Protein AF-A0A382X5Q9-F1 (afdb_monomer)

Sequence (272 aa):
NITLSFTSSESIQTPVITLADDDSLSVIDNSSNQDGTSWEVVYPVMVGETERDTTFSIDFKDIAGNEGVSKNQTAVTNTLKIDTSSPTLSQVGLISSNSDTTLAKADDTLTLTFTSSESLSNPVVNIAGETQTLYGEGTSWTATYTVQTGDDAGISPEGMEGLVFWLDASNVDGQNNTTLSNGASVSEWKDLSGNGNDASPKGSNSPTWSGNKIELDGTNYFYVENADELALGNTNSKKYHFFIVYKSTGQIDPSYGSTMLFGNYETNYTTG

Solvent-accessible surface area (backbone atoms only — not comparable to full-atom values): 16915 Å² total; per-residue (Å²): 102,49,76,52,71,54,74,52,99,52,49,33,44,90,56,52,50,32,48,66,89,37,67,83,60,71,74,41,63,73,29,82,89,60,56,37,32,22,40,38,37,66,45,81,65,57,90,71,47,80,67,42,78,42,52,43,39,40,41,42,26,38,80,88,64,54,76,53,84,69,46,61,66,80,54,89,87,68,68,44,69,51,80,51,81,76,82,45,77,80,43,78,48,75,38,29,67,38,98,54,40,90,46,75,52,63,77,25,39,38,40,37,38,38,31,39,78,47,69,61,80,84,81,85,49,70,57,97,88,40,80,44,68,76,46,73,58,55,35,42,42,36,35,63,48,67,39,51,78,36,77,57,56,86,86,43,67,62,70,40,88,87,59,70,73,38,80,46,79,74,29,29,70,72,56,63,41,73,84,66,49,73,70,36,68,44,74,51,37,35,32,67,49,72,72,71,59,42,26,28,46,54,79,92,47,56,31,27,30,58,84,82,42,77,48,68,82,84,81,31,42,67,45,59,95,44,81,83,88,70,36,74,91,55,101,80,40,75,88,82,87,86,85,87,88,84,86,78,95,63,88,79,54,72,92,52,59,40,61,75,78,47,76,86,59,91,80,84,84,80,91,128

Mean predicted aligned error: 13.01 Å

pLDDT: mean 84.38, std 16.85, range [24.94, 98.31]

Foldseek 3Di:
DDKDKDFDPAAWDQKQKDWQNDRPWDKDQPDDVSRRGMIMTDDDQDQPPDKDKIKMKIWIAHPVRHTDDIDIPPDPVPIDIDDRDDKDWPDWDKFWPDPHRVDDDAQIKIKIKIFIPWWDDDDWDDDLNHTFDWDDTIGIIMTMDGDHQCSCPPVDCARPVPDLFDFDLCQQPVPSCPVADAFDFRQWGDTPNPNRQIWGKDDDDGWHDHPRGTDDPVVIATDGPDCQRCNPDDPNDDDDDDDDDDDDPDDQPVVCNCVRHHPDDDDDDDDD

Structure (mmCIF, N/CA/C/O backbone):
data_AF-A0A382X5Q9-F1
#
_entry.id   AF-A0A382X5Q9-F1
#
loop_
_atom_site.group_PDB
_atom_site.id
_atom_site.type_symbol
_atom_site.label_atom_id
_atom_site.label_alt_id
_atom_site.label_comp_id
_atom_site.label_asym_id
_atom_site.label_entity_id
_atom_site.label_seq_id
_atom_site.pdbx_PDB_ins_code
_atom_site.Cartn_x
_atom_site.Cartn_y
_atom_site.Cartn_z
_atom_site.occupancy
_atom_site.B_iso_or_equiv
_atom_site.auth_seq_id
_atom_site.auth_comp_id
_atom_site.auth_asym_id
_atom_site.auth_atom_id
_atom_site.pdbx_PDB_model_num
ATOM 1 N N . ASN A 1 1 ? -20.696 1.239 16.887 1.00 90.25 1 ASN A N 1
ATOM 2 C CA . ASN A 1 1 ? -21.661 1.025 17.990 1.00 90.25 1 ASN A CA 1
ATOM 3 C C . ASN A 1 1 ? -20.948 0.385 19.158 1.00 90.25 1 ASN A C 1
ATOM 5 O O . ASN A 1 1 ? -20.152 -0.518 18.930 1.00 90.25 1 ASN A O 1
ATOM 9 N N . ILE A 1 2 ? -21.245 0.834 20.373 1.00 93.00 2 ILE A N 1
ATOM 10 C CA . ILE A 1 2 ? -20.801 0.210 21.623 1.00 93.00 2 ILE A CA 1
ATOM 11 C C . ILE A 1 2 ? -22.025 -0.470 22.234 1.00 93.00 2 ILE A C 1
ATOM 13 O O . ILE A 1 2 ? -23.086 0.142 22.304 1.00 93.00 2 ILE A O 1
ATOM 17 N N . THR A 1 3 ? -21.894 -1.732 22.634 1.00 93.38 3 THR A N 1
ATOM 18 C CA . THR A 1 3 ? -22.989 -2.504 23.242 1.00 93.38 3 THR A CA 1
ATOM 19 C C . THR A 1 3 ? -22.590 -2.908 24.650 1.00 93.38 3 THR A C 1
ATOM 21 O O . THR A 1 3 ? -21.496 -3.437 24.847 1.00 93.38 3 THR A O 1
ATOM 24 N N . LEU A 1 4 ? -23.475 -2.667 25.614 1.00 93.31 4 LEU A N 1
ATOM 25 C CA . LEU A 1 4 ? -23.355 -3.167 26.977 1.00 93.31 4 LEU A CA 1
ATOM 26 C C . LEU A 1 4 ? -24.510 -4.129 27.233 1.00 93.31 4 LEU A C 1
ATOM 28 O O . LEU A 1 4 ? -25.670 -3.765 27.061 1.00 93.31 4 LEU A O 1
ATOM 32 N N . SER A 1 5 ? -24.183 -5.342 27.673 1.00 94.19 5 SER A N 1
ATOM 33 C CA . SER A 1 5 ? -25.157 -6.375 28.025 1.00 94.19 5 SER A CA 1
ATOM 34 C C . SER A 1 5 ? -24.802 -7.023 29.357 1.00 94.19 5 SER A C 1
ATOM 36 O O . SER A 1 5 ? -23.623 -7.283 29.615 1.00 94.19 5 SER A O 1
ATOM 38 N N . PHE A 1 6 ? -25.799 -7.340 30.179 1.00 94.31 6 PHE A N 1
ATOM 39 C CA . PHE A 1 6 ? -25.587 -8.076 31.424 1.00 94.31 6 PHE A CA 1
ATOM 40 C C . PHE A 1 6 ? -26.799 -8.925 31.814 1.00 94.31 6 PHE A C 1
ATOM 42 O O . PHE A 1 6 ? -27.913 -8.706 31.345 1.00 94.31 6 PHE A O 1
ATOM 49 N N . THR A 1 7 ? -26.565 -9.886 32.706 1.00 96.06 7 THR A N 1
ATOM 50 C CA . THR A 1 7 ? -27.601 -10.735 33.307 1.00 96.06 7 THR A CA 1
ATOM 51 C C . THR A 1 7 ? -27.645 -10.536 34.817 1.00 96.06 7 THR A C 1
ATOM 53 O O . THR A 1 7 ? -26.602 -10.326 35.443 1.00 96.06 7 THR A O 1
ATOM 56 N N . SER A 1 8 ? -28.820 -10.676 35.416 1.00 95.12 8 SER A N 1
ATOM 57 C CA . SER A 1 8 ? -29.021 -10.687 36.866 1.00 95.12 8 SER A CA 1
ATOM 58 C C . SER A 1 8 ? -29.407 -12.082 37.363 1.00 95.12 8 SER A C 1
ATOM 60 O O . SER A 1 8 ? -29.909 -12.921 36.620 1.00 95.12 8 SER A O 1
ATOM 62 N N . SER A 1 9 ? -29.147 -12.357 38.643 1.00 94.62 9 SER A N 1
ATOM 63 C CA . SER A 1 9 ? -29.510 -13.631 39.288 1.00 94.62 9 SER A CA 1
ATOM 64 C C . SER A 1 9 ? -31.010 -13.776 39.566 1.00 94.62 9 SER A C 1
ATOM 66 O O . SER A 1 9 ? -31.467 -14.859 39.917 1.00 94.62 9 SER A O 1
ATOM 68 N N . GLU A 1 10 ? -31.753 -12.681 39.449 1.00 94.88 10 GLU A N 1
ATOM 69 C CA . GLU A 1 10 ? -33.194 -12.577 39.652 1.00 94.88 10 GLU A CA 1
ATOM 70 C C . GLU A 1 10 ? -33.759 -11.455 38.772 1.00 94.88 10 GLU A C 1
ATOM 72 O O . GLU A 1 10 ? -32.996 -10.653 38.226 1.00 94.88 10 GLU A O 1
ATOM 77 N N . SER A 1 11 ? -35.083 -11.384 38.640 1.00 96.88 11 SER A N 1
ATOM 78 C CA . SER A 1 11 ? -35.753 -10.284 37.945 1.00 96.88 11 SER A CA 1
ATOM 79 C C . SER A 1 11 ? -35.475 -8.951 38.641 1.00 96.88 11 SER A C 1
ATOM 81 O O . SER A 1 11 ? -35.648 -8.823 39.855 1.00 96.88 11 SER A O 1
ATOM 83 N N . ILE A 1 12 ? -35.094 -7.943 37.863 1.00 97.81 12 ILE A N 1
ATOM 84 C CA . ILE A 1 12 ? -34.869 -6.577 38.345 1.00 97.81 12 ILE A CA 1
ATOM 85 C C . ILE A 1 12 ? -35.811 -5.593 37.646 1.00 97.81 12 ILE A C 1
ATOM 87 O O . ILE A 1 12 ? -36.392 -5.891 36.603 1.00 97.81 12 ILE A O 1
ATOM 91 N N . GLN A 1 13 ? -35.986 -4.411 38.233 1.00 97.38 13 GLN A N 1
ATOM 92 C CA . GLN A 1 13 ? -36.596 -3.279 37.533 1.00 97.38 13 GLN A CA 1
ATOM 93 C C . GLN A 1 13 ? -35.695 -2.844 36.370 1.00 97.38 13 GLN A C 1
ATOM 95 O O . GLN A 1 13 ? -34.505 -3.165 36.365 1.00 97.38 13 GLN A O 1
ATOM 100 N N . THR A 1 14 ? -36.237 -2.074 35.419 1.00 96.94 14 THR A N 1
ATOM 101 C CA . THR A 1 14 ? -35.426 -1.479 34.348 1.00 96.94 14 THR A CA 1
ATOM 102 C C . THR A 1 14 ? -34.238 -0.729 34.962 1.00 96.94 14 THR A C 1
ATOM 104 O O . THR A 1 14 ? -34.456 0.212 35.732 1.00 96.94 14 THR A O 1
ATOM 107 N N . PRO A 1 15 ? -32.996 -1.150 34.676 1.00 97.31 15 PRO A N 1
ATOM 108 C CA . PRO A 1 15 ? -31.812 -0.540 35.257 1.00 97.31 15 PRO A CA 1
ATOM 109 C C . PRO A 1 15 ? -31.594 0.860 34.679 1.00 97.31 15 PRO A C 1
ATOM 111 O O . PRO A 1 15 ? -31.975 1.152 33.544 1.00 97.31 15 PRO A O 1
ATOM 114 N N . VAL A 1 16 ? -30.935 1.717 35.454 1.00 96.50 16 VAL A N 1
ATOM 115 C CA . VAL A 1 16 ? -30.432 3.009 34.982 1.00 96.50 16 VAL A CA 1
ATOM 116 C C . VAL A 1 16 ? -29.010 2.785 34.492 1.00 96.50 16 VAL A C 1
ATOM 118 O O . VAL A 1 16 ? -28.149 2.340 35.255 1.00 96.50 16 VAL A O 1
ATOM 121 N N . ILE A 1 17 ? -28.775 3.047 33.208 1.00 95.81 17 ILE A N 1
ATOM 122 C CA . ILE A 1 17 ? -27.484 2.808 32.568 1.00 95.81 17 ILE A CA 1
ATOM 123 C C . ILE A 1 17 ? -27.001 4.097 31.920 1.00 95.81 17 ILE A C 1
ATOM 125 O O . ILE A 1 17 ? -27.719 4.700 31.129 1.00 95.81 17 ILE A O 1
ATOM 129 N N . THR A 1 18 ? -25.759 4.467 32.213 1.00 93.75 18 THR A N 1
ATOM 130 C CA . THR A 1 18 ? -25.010 5.448 31.425 1.00 93.75 18 THR A CA 1
ATOM 131 C C . THR A 1 18 ? -23.975 4.683 30.618 1.00 93.75 18 THR A C 1
ATOM 133 O O . THR A 1 18 ? -23.190 3.918 31.185 1.00 93.75 18 THR A O 1
ATOM 136 N N . LEU A 1 19 ? -23.966 4.866 29.300 1.00 93.38 19 LEU A N 1
ATOM 137 C CA . LEU A 1 19 ? -22.966 4.287 28.408 1.00 93.38 19 LEU A CA 1
ATOM 138 C C . LEU A 1 19 ? -22.429 5.386 27.504 1.00 93.38 19 LEU A C 1
ATOM 140 O O . LEU A 1 19 ? -23.187 6.090 26.850 1.00 93.38 19 LEU A O 1
ATOM 144 N N . ALA A 1 20 ? -21.111 5.518 27.466 1.00 91.88 20 ALA A N 1
ATOM 145 C CA . ALA A 1 20 ? -20.445 6.565 26.711 1.00 91.88 20 ALA A CA 1
ATOM 146 C C . ALA A 1 20 ? -20.882 7.992 27.035 1.00 91.88 20 ALA A C 1
ATOM 148 O O . ALA A 1 20 ? -20.978 8.845 26.152 1.00 91.88 20 ALA A O 1
ATOM 149 N N . ASP A 1 21 ? -21.050 8.252 28.332 1.00 89.94 21 ASP A N 1
ATOM 150 C CA . ASP A 1 21 ? -21.530 9.515 28.898 1.00 89.94 21 ASP A CA 1
ATOM 151 C C . ASP A 1 21 ? -22.960 9.888 28.448 1.00 89.94 21 ASP A C 1
ATOM 153 O O . ASP A 1 21 ? -23.377 11.032 28.607 1.00 89.94 21 ASP A O 1
ATOM 157 N N . ASP A 1 22 ? -23.719 8.920 27.915 1.00 93.12 22 ASP A N 1
ATOM 158 C CA . ASP A 1 22 ? -25.129 9.055 27.540 1.00 93.12 22 ASP A CA 1
ATOM 159 C C . ASP A 1 22 ? -26.010 8.204 28.470 1.00 93.12 22 ASP A C 1
ATOM 161 O O . ASP A 1 22 ? -25.884 6.977 28.531 1.00 93.12 22 ASP A O 1
ATOM 165 N N . ASP A 1 23 ? -26.881 8.869 29.230 1.00 94.19 23 ASP A N 1
ATOM 166 C CA . ASP A 1 23 ? -27.869 8.280 30.142 1.00 94.19 23 ASP A CA 1
ATOM 167 C C . ASP A 1 23 ? -29.296 8.266 29.558 1.00 94.19 23 ASP A C 1
ATOM 169 O O . ASP A 1 23 ? -30.245 7.850 30.225 1.00 94.19 23 ASP A O 1
ATOM 173 N N . SER A 1 24 ? -29.457 8.694 28.301 1.00 95.50 24 SER A N 1
ATOM 174 C CA . SER A 1 24 ? -30.740 8.793 27.596 1.00 95.50 24 SER A CA 1
ATOM 175 C C . SER A 1 24 ? -31.037 7.596 26.684 1.00 95.50 24 SER A C 1
ATOM 177 O O . SER A 1 24 ? -32.062 7.559 25.995 1.00 95.50 24 SER A O 1
ATOM 179 N N . LEU A 1 25 ? -30.144 6.605 26.674 1.00 96.06 25 LEU A N 1
ATOM 180 C CA . LEU A 1 25 ? -30.227 5.437 25.808 1.00 96.06 25 LEU A CA 1
ATOM 181 C C . LEU A 1 25 ? -31.396 4.514 26.182 1.00 96.06 25 LEU A C 1
ATOM 183 O O . LEU A 1 25 ? -31.750 4.333 27.346 1.00 96.06 25 LEU A O 1
ATOM 187 N N . SER A 1 26 ? -31.970 3.862 25.168 1.00 96.06 26 SER A N 1
ATOM 188 C CA . SER A 1 26 ? -33.023 2.866 25.370 1.00 96.06 26 SER A CA 1
ATOM 189 C C . SER A 1 26 ? -32.448 1.589 25.979 1.00 96.06 26 SER A C 1
ATOM 191 O O . SER A 1 26 ? -31.676 0.883 25.332 1.00 96.06 26 SER A O 1
ATOM 193 N N . VAL A 1 27 ? -32.888 1.263 27.192 1.00 97.19 27 VAL A N 1
ATOM 194 C CA . VAL A 1 27 ? -32.556 0.016 27.886 1.00 97.19 27 VAL A CA 1
ATOM 195 C C . VAL A 1 27 ? -33.568 -1.064 27.502 1.00 97.19 27 VAL A C 1
ATOM 197 O O . VAL A 1 27 ? -34.774 -0.881 27.670 1.00 97.19 27 VAL A O 1
ATOM 200 N N . ILE A 1 28 ? -33.084 -2.182 26.968 1.00 96.81 28 ILE A N 1
ATOM 201 C CA . ILE A 1 28 ? -33.905 -3.262 26.412 1.00 96.81 28 ILE A CA 1
ATOM 202 C C . ILE A 1 28 ? -33.781 -4.500 27.300 1.00 96.81 28 ILE A C 1
ATOM 204 O O . ILE A 1 28 ? -32.670 -4.928 27.602 1.00 96.81 28 ILE A O 1
ATOM 208 N N . ASP A 1 29 ? -34.911 -5.096 27.682 1.00 97.12 29 ASP A N 1
ATOM 209 C CA . ASP A 1 29 ? -34.952 -6.438 28.274 1.00 97.12 29 ASP A CA 1
ATOM 210 C C . ASP A 1 29 ? -34.891 -7.485 27.151 1.00 97.12 29 ASP A C 1
ATOM 212 O O . ASP A 1 29 ? -35.820 -7.598 26.344 1.00 97.12 29 ASP A O 1
ATOM 216 N N . ASN A 1 30 ? -33.787 -8.228 27.075 1.00 94.88 30 ASN A N 1
ATOM 217 C CA . ASN A 1 30 ? -33.562 -9.269 26.067 1.00 94.88 30 ASN A CA 1
ATOM 218 C C . ASN A 1 30 ? -33.661 -10.694 26.643 1.00 94.88 30 ASN A C 1
ATOM 220 O O . ASN A 1 30 ? -33.258 -11.662 25.992 1.00 94.88 30 ASN A O 1
ATOM 224 N N . SER A 1 31 ? -34.206 -10.836 27.852 1.00 94.75 31 SER A N 1
ATOM 225 C CA . SER A 1 31 ? -34.445 -12.130 28.487 1.00 94.75 31 SER A CA 1
ATOM 226 C C . SER A 1 31 ? -35.589 -12.915 27.834 1.00 94.75 31 SER A C 1
ATOM 228 O O . SER A 1 31 ? -36.406 -12.408 27.057 1.00 94.75 31 SER A O 1
ATOM 230 N N . SER A 1 32 ? -35.678 -14.202 28.177 1.00 90.38 32 SER A N 1
ATOM 231 C CA . SER A 1 32 ? -36.773 -15.054 27.714 1.00 90.38 32 SER A CA 1
ATOM 232 C C . SER A 1 32 ? -38.098 -14.586 28.318 1.00 90.38 32 SER A C 1
ATOM 234 O O . SER A 1 32 ? -38.278 -14.619 29.527 1.00 90.38 32 SER A O 1
ATOM 236 N N . ASN A 1 33 ? -39.052 -14.208 27.465 1.00 91.38 33 ASN A N 1
ATOM 237 C CA . ASN A 1 33 ? -40.348 -13.636 27.858 1.00 91.38 33 ASN A CA 1
ATOM 238 C C . ASN A 1 33 ? -40.283 -12.262 28.553 1.00 91.38 33 ASN A C 1
ATOM 240 O O . ASN A 1 33 ? -41.292 -11.880 29.142 1.00 91.38 33 ASN A O 1
ATOM 244 N N . GLN A 1 34 ? -39.172 -11.517 28.447 1.00 91.69 34 GLN A N 1
ATOM 245 C CA . GLN A 1 34 ? -39.000 -10.219 29.128 1.00 91.69 34 GLN A CA 1
ATOM 246 C C . GLN A 1 34 ? -39.242 -10.348 30.644 1.00 91.69 34 GLN A C 1
ATOM 248 O O . GLN A 1 34 ? -40.096 -9.680 31.230 1.00 91.69 34 GLN A O 1
ATOM 253 N N . ASP A 1 35 ? -38.549 -11.307 31.262 1.00 94.75 35 ASP A N 1
ATOM 254 C CA . ASP A 1 35 ? -38.646 -11.613 32.687 1.00 94.75 35 ASP A CA 1
ATOM 255 C C . ASP A 1 35 ? -37.733 -10.737 33.568 1.00 94.75 35 ASP A C 1
ATOM 257 O O . ASP A 1 35 ? -37.667 -10.942 34.782 1.00 94.75 35 ASP A O 1
ATOM 261 N N . GLY A 1 36 ? -37.047 -9.745 32.993 1.00 96.19 36 GLY A N 1
ATOM 262 C CA . GLY A 1 36 ? -36.193 -8.799 33.704 1.00 96.19 36 GLY A CA 1
ATOM 263 C C . GLY A 1 36 ? -34.847 -9.362 34.154 1.00 96.19 36 GLY A C 1
ATOM 264 O O . GLY A 1 36 ? -34.223 -8.768 35.036 1.00 96.19 36 GLY A O 1
ATOM 265 N N . THR A 1 37 ? -34.393 -10.495 33.604 1.00 97.00 37 THR A N 1
ATOM 266 C CA . THR A 1 37 ? -33.117 -11.131 33.994 1.00 97.00 37 THR A CA 1
ATOM 267 C C . THR A 1 37 ? -31.940 -10.834 33.064 1.00 97.00 37 THR A C 1
ATOM 269 O O . THR A 1 37 ? -30.805 -11.186 33.385 1.00 97.00 37 THR A O 1
ATOM 272 N N . SER A 1 38 ? -32.172 -10.216 31.902 1.00 97.25 38 SER A N 1
ATOM 273 C CA . SER A 1 38 ? -31.136 -9.913 30.904 1.00 97.25 38 SER A CA 1
ATOM 274 C C . SER A 1 38 ? -31.418 -8.572 30.235 1.00 97.25 38 SER A C 1
ATOM 276 O O . SER A 1 38 ? -32.544 -8.310 29.821 1.00 97.25 38 SER A O 1
ATOM 278 N N . TRP A 1 39 ? -30.399 -7.719 30.148 1.00 97.81 39 TRP A N 1
ATOM 279 C CA . TRP A 1 39 ? -30.543 -6.336 29.703 1.00 97.81 39 TRP A CA 1
ATOM 280 C C . TRP A 1 39 ? -29.453 -5.951 28.714 1.00 97.81 39 TRP A C 1
ATOM 282 O O . TRP A 1 39 ? -28.305 -6.384 28.839 1.00 97.81 39 TRP A O 1
ATOM 292 N N . GLU A 1 40 ? -29.809 -5.095 27.763 1.00 97.00 40 GLU A N 1
ATOM 293 C CA . GLU A 1 40 ? -28.916 -4.567 26.738 1.00 97.00 40 GLU A CA 1
ATOM 294 C C . GLU A 1 40 ? -29.156 -3.070 26.512 1.00 97.00 40 GLU A C 1
ATOM 296 O O . GLU A 1 40 ? -30.291 -2.591 26.532 1.00 97.00 40 GLU A O 1
ATOM 301 N N . VAL A 1 41 ? -28.075 -2.331 26.269 1.00 96.62 41 VAL A N 1
ATOM 302 C CA . VAL A 1 41 ? -28.111 -0.950 25.785 1.00 96.62 41 VAL A CA 1
ATOM 303 C C . VAL A 1 41 ? -27.056 -0.757 24.698 1.00 96.62 41 VAL A C 1
ATOM 305 O O . VAL A 1 41 ? -25.959 -1.324 24.761 1.00 96.62 41 VAL A O 1
ATOM 308 N N . VAL A 1 42 ? -27.384 0.049 23.688 1.00 95.94 42 VAL A N 1
ATOM 309 C CA . VAL A 1 42 ? -26.512 0.306 22.537 1.00 95.94 42 VAL A CA 1
ATOM 310 C C . VAL A 1 42 ? -26.288 1.803 22.379 1.00 95.94 42 VAL A C 1
ATOM 312 O O . VAL A 1 42 ? -27.238 2.560 22.198 1.00 95.94 42 VAL A O 1
ATOM 315 N N . TYR A 1 43 ? -25.020 2.209 22.373 1.00 95.56 43 TYR A N 1
ATOM 316 C CA . TYR A 1 43 ? -24.591 3.546 21.982 1.00 95.56 43 TYR A CA 1
ATOM 317 C C . TYR A 1 43 ? -24.194 3.558 20.491 1.00 95.56 43 TYR A C 1
ATOM 319 O O . TYR A 1 43 ? -23.252 2.847 20.097 1.00 95.56 43 TYR A O 1
ATOM 327 N N . PRO A 1 44 ? -24.893 4.316 19.627 1.00 94.75 44 PRO A N 1
ATOM 328 C CA . PRO A 1 44 ? -24.524 4.448 18.223 1.00 94.75 44 PRO A CA 1
ATOM 329 C C . PRO A 1 44 ? -23.317 5.383 18.077 1.00 94.75 44 PRO A C 1
ATOM 331 O O . PRO A 1 44 ? -23.402 6.562 18.398 1.00 94.75 44 PRO A O 1
ATOM 334 N N . VAL A 1 45 ? -22.208 4.862 17.546 1.00 94.44 45 VAL A N 1
ATOM 335 C CA . VAL A 1 45 ? -21.017 5.684 17.261 1.00 94.44 45 VAL A CA 1
ATOM 336 C C . VAL A 1 45 ? -21.207 6.333 15.899 1.00 94.44 45 VAL A C 1
ATOM 338 O O . VAL A 1 45 ? -21.454 5.624 14.918 1.00 94.44 45 VAL A O 1
ATOM 341 N N . MET A 1 46 ? -21.101 7.657 15.839 1.00 92.19 46 MET A N 1
ATOM 342 C CA . MET A 1 46 ? -21.310 8.415 14.604 1.00 92.19 46 MET A CA 1
ATOM 343 C C . MET A 1 46 ? -19.990 8.658 13.870 1.00 92.19 46 MET A C 1
ATOM 345 O O . MET A 1 46 ? -18.935 8.816 14.479 1.00 92.19 46 MET A O 1
ATOM 349 N N . VAL A 1 47 ? -20.038 8.720 12.537 1.00 89.75 47 VAL A N 1
ATOM 350 C CA . VAL A 1 47 ? -18.865 9.104 11.736 1.00 89.75 47 VAL A CA 1
ATOM 351 C C . VAL A 1 47 ? -18.439 10.524 12.117 1.00 89.75 47 VAL A C 1
ATOM 353 O O . VAL A 1 47 ? -19.261 11.440 12.086 1.00 89.75 47 VAL A O 1
ATOM 356 N N . GLY A 1 48 ? -17.160 10.703 12.454 1.00 89.81 48 GLY A N 1
ATOM 357 C CA . GLY A 1 48 ? -16.609 11.989 12.885 1.00 89.81 48 GLY A CA 1
ATOM 358 C C . GLY A 1 48 ? -16.951 12.370 14.327 1.00 89.81 48 GLY A C 1
ATOM 359 O O . GLY A 1 48 ? -16.723 13.515 14.719 1.00 89.81 48 GLY A O 1
ATOM 360 N N . GLU A 1 49 ? -17.506 11.446 15.118 1.00 93.25 49 GLU A N 1
ATOM 361 C CA . GLU A 1 49 ? -17.613 11.633 16.562 1.00 93.25 49 GLU A CA 1
ATOM 362 C C . GLU A 1 49 ? -16.225 11.901 17.159 1.00 93.25 49 GLU A C 1
ATOM 364 O O . GLU A 1 49 ? -15.228 11.288 16.772 1.00 93.25 49 GLU A O 1
ATOM 369 N N . THR A 1 50 ? -16.165 12.850 18.094 1.00 91.38 50 THR A N 1
ATOM 370 C CA . THR A 1 50 ? -14.915 13.229 18.754 1.00 91.38 50 THR A CA 1
ATOM 371 C C . THR A 1 50 ? -14.316 12.040 19.493 1.00 91.38 50 THR A C 1
ATOM 373 O O . THR A 1 50 ? -14.982 11.407 20.312 1.00 91.38 50 THR A O 1
ATOM 376 N N . GLU A 1 51 ? -13.038 11.778 19.232 1.00 91.81 51 GLU A N 1
ATOM 377 C CA . GLU A 1 51 ? -12.309 10.712 19.906 1.00 91.81 51 GLU A CA 1
ATOM 378 C C . GLU A 1 51 ? -12.172 10.980 21.401 1.00 91.81 51 GLU A C 1
ATOM 380 O O . GLU A 1 51 ? -11.810 12.081 21.829 1.00 91.81 51 GLU A O 1
ATOM 385 N N . ARG A 1 52 ? -12.438 9.948 22.197 1.00 90.38 52 ARG A N 1
ATOM 386 C CA . ARG A 1 52 ? -12.324 9.984 23.655 1.00 90.38 52 ARG A CA 1
ATOM 387 C C . ARG A 1 52 ? -12.318 8.578 24.230 1.00 90.38 52 ARG A C 1
ATOM 389 O O . ARG A 1 52 ? -12.866 7.646 23.634 1.00 90.38 52 ARG A O 1
ATOM 396 N N . ASP A 1 53 ? -11.752 8.462 25.421 1.00 88.56 53 ASP A N 1
ATOM 397 C CA . ASP A 1 53 ? -12.015 7.320 26.284 1.00 88.56 53 ASP A CA 1
ATOM 398 C C . ASP A 1 53 ? -13.452 7.392 26.798 1.00 88.56 53 ASP A C 1
ATOM 400 O O . ASP A 1 53 ? -14.010 8.473 26.998 1.00 88.56 53 ASP A O 1
ATOM 404 N N . THR A 1 54 ? -14.054 6.228 26.994 1.00 88.44 54 THR A N 1
ATOM 405 C CA . THR A 1 54 ? -15.472 6.115 27.302 1.00 88.44 54 THR A CA 1
ATOM 406 C C . THR A 1 54 ? -15.738 5.118 28.424 1.00 88.44 54 THR A C 1
ATOM 408 O O . THR A 1 54 ? -15.034 4.109 28.561 1.00 88.44 54 THR A O 1
ATOM 411 N N . THR A 1 55 ? -16.762 5.410 29.231 1.00 88.88 55 THR A N 1
ATOM 412 C CA . THR A 1 55 ? -17.085 4.677 30.462 1.00 88.88 55 THR A CA 1
ATOM 413 C C . THR A 1 55 ? -18.519 4.149 30.488 1.00 88.88 55 THR A C 1
ATOM 415 O O . THR A 1 55 ? -19.325 4.430 29.594 1.00 88.88 55 THR A O 1
ATOM 418 N N . PHE A 1 56 ? -18.831 3.342 31.507 1.00 91.56 56 PHE A N 1
ATOM 419 C CA . PHE A 1 56 ? -20.193 2.899 31.788 1.00 91.56 56 PHE A CA 1
ATOM 420 C C . PHE A 1 56 ? -20.497 2.877 33.291 1.00 91.56 56 PHE A C 1
ATOM 422 O O . PHE A 1 56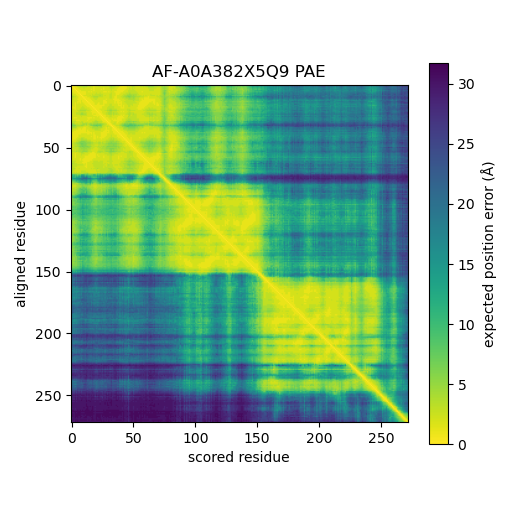 ? -19.599 2.654 34.117 1.00 91.56 56 PHE A O 1
ATOM 429 N N . SER A 1 57 ? -21.780 3.014 33.628 1.00 92.56 57 SER A N 1
ATOM 430 C CA . SER A 1 57 ? -22.337 2.748 34.958 1.00 92.56 57 SER A CA 1
ATOM 431 C C . SER A 1 57 ? -23.708 2.083 34.873 1.00 92.56 57 SER A C 1
ATOM 433 O O . SER A 1 57 ? -24.479 2.360 33.960 1.00 92.56 57 SER A O 1
ATOM 435 N N . ILE A 1 58 ? -24.002 1.206 35.833 1.00 95.12 58 ILE A N 1
ATOM 436 C CA . ILE A 1 58 ? -25.248 0.448 35.956 1.00 95.12 58 ILE A CA 1
ATOM 437 C C . ILE A 1 58 ? -25.723 0.546 37.405 1.00 95.12 58 ILE A C 1
ATOM 439 O O . ILE A 1 58 ? -25.047 0.045 38.311 1.00 95.12 58 ILE A O 1
ATOM 443 N N . ASP A 1 59 ? -26.907 1.115 37.591 1.00 96.06 59 ASP A N 1
ATOM 444 C CA . ASP A 1 59 ? -27.662 1.108 38.840 1.00 96.06 59 ASP A CA 1
ATOM 445 C C . ASP A 1 59 ? -28.950 0.306 38.643 1.00 96.06 59 ASP A C 1
ATOM 447 O O . ASP A 1 59 ? -29.630 0.425 37.623 1.00 96.06 59 ASP A O 1
ATOM 451 N N . PHE A 1 60 ? -29.289 -0.553 39.600 1.00 97.12 60 PHE A N 1
ATOM 452 C CA . PHE A 1 60 ? -30.402 -1.489 39.456 1.00 97.12 60 PHE A CA 1
ATOM 453 C C . PHE A 1 60 ? -31.043 -1.803 40.801 1.00 97.12 60 PHE A C 1
ATOM 455 O O . PHE A 1 60 ? -30.403 -1.687 41.844 1.00 97.12 60 PHE A O 1
ATOM 462 N N . LYS A 1 61 ? -32.305 -2.234 40.766 1.00 98.06 61 LYS A N 1
ATOM 463 C CA . LYS A 1 61 ? -33.071 -2.655 41.943 1.00 98.06 61 LYS A CA 1
ATOM 464 C C . LYS A 1 61 ? -33.824 -3.930 41.636 1.00 98.06 61 LYS A C 1
ATOM 466 O O . LYS A 1 61 ? -34.285 -4.101 40.509 1.00 98.06 61 LYS A O 1
ATOM 471 N N . ASP A 1 62 ? -34.013 -4.782 42.632 1.00 97.44 62 ASP A N 1
ATOM 472 C CA . ASP A 1 62 ? -34.956 -5.891 42.492 1.00 97.44 62 ASP A CA 1
ATOM 473 C C . ASP A 1 62 ? -36.409 -5.384 42.335 1.00 97.44 62 ASP A C 1
ATOM 475 O O . ASP A 1 62 ? -36.713 -4.191 42.474 1.00 97.44 62 ASP A O 1
ATOM 479 N N . ILE A 1 63 ? -37.344 -6.294 42.051 1.00 97.06 63 ILE A N 1
ATOM 480 C CA . ILE A 1 63 ? -38.771 -5.953 41.894 1.00 97.06 63 ILE A CA 1
ATOM 481 C C . ILE A 1 63 ? -39.390 -5.387 43.189 1.00 97.06 63 ILE A C 1
ATOM 483 O O . ILE A 1 63 ? -40.378 -4.656 43.128 1.00 97.06 63 ILE A O 1
ATOM 487 N N . ALA A 1 64 ? -38.808 -5.672 44.359 1.00 97.31 64 ALA A N 1
ATOM 488 C CA . ALA A 1 64 ? -39.253 -5.132 45.644 1.00 97.31 64 ALA A CA 1
ATOM 489 C C . ALA A 1 64 ? -38.686 -3.727 45.943 1.00 97.31 64 ALA A C 1
ATOM 491 O O . ALA A 1 64 ? -39.149 -3.070 46.877 1.00 97.31 64 ALA A O 1
ATOM 492 N N . GLY A 1 65 ? -37.728 -3.246 45.143 1.00 96.88 65 GLY A N 1
ATOM 493 C CA . GLY A 1 65 ? -37.088 -1.941 45.289 1.00 96.88 65 GLY A CA 1
ATOM 494 C C . GLY A 1 65 ? -35.827 -1.940 46.152 1.00 96.88 65 GLY A C 1
ATOM 495 O O . GLY A 1 65 ? -35.373 -0.858 46.524 1.00 96.88 65 GLY A O 1
ATOM 496 N N . ASN A 1 66 ? -35.251 -3.102 46.469 1.00 96.75 66 ASN A N 1
ATOM 497 C CA . ASN A 1 66 ? -33.955 -3.164 47.137 1.00 96.75 66 ASN A CA 1
ATOM 498 C C . ASN A 1 66 ? -32.849 -2.760 46.152 1.00 96.75 66 ASN A C 1
ATOM 500 O O . ASN A 1 66 ? -32.737 -3.337 45.070 1.00 96.75 66 ASN A O 1
ATOM 504 N N . GLU A 1 67 ? -32.036 -1.773 46.534 1.00 97.44 67 GLU A N 1
ATOM 505 C CA . GLU A 1 67 ? -30.917 -1.282 45.722 1.00 97.44 67 GLU A CA 1
ATOM 506 C C . GLU A 1 67 ? -29.840 -2.359 45.547 1.00 97.44 67 GLU A C 1
ATOM 508 O O . GLU A 1 67 ? -29.354 -2.951 46.517 1.00 97.44 67 GLU A O 1
ATOM 513 N N . GLY A 1 68 ? -29.432 -2.574 44.300 1.00 94.56 68 GLY A N 1
ATOM 514 C CA . GLY A 1 68 ? -28.251 -3.342 43.950 1.00 94.56 68 GLY A CA 1
ATOM 515 C C . GLY A 1 68 ? -26.961 -2.560 44.202 1.00 94.56 68 GLY A C 1
ATOM 516 O O . GLY A 1 68 ? -26.951 -1.343 44.380 1.00 94.56 68 GLY A O 1
ATOM 517 N N . VAL A 1 69 ? -25.830 -3.266 44.191 1.00 93.62 69 VAL A N 1
ATOM 518 C CA . VAL A 1 69 ? -24.512 -2.616 44.230 1.00 93.62 69 VAL A CA 1
ATOM 519 C C . VAL A 1 69 ? -24.150 -2.149 42.825 1.00 93.62 69 VAL A C 1
ATOM 521 O O . VAL A 1 69 ? -23.909 -2.993 41.954 1.00 93.62 69 VAL A O 1
ATOM 524 N N . SER A 1 70 ? -24.050 -0.831 42.640 1.00 92.50 70 SER A N 1
ATOM 525 C CA . SER A 1 70 ? -23.678 -0.186 41.381 1.00 92.50 70 SER A CA 1
ATOM 526 C C . SER A 1 70 ? -22.454 -0.829 40.736 1.00 92.50 70 SER A C 1
ATOM 528 O O . SER A 1 70 ? -21.459 -1.148 41.401 1.00 92.50 70 SER A O 1
ATOM 530 N N . LYS A 1 71 ? -22.510 -1.004 39.417 1.00 91.00 71 LYS A N 1
ATOM 531 C CA . LYS A 1 71 ? -21.382 -1.483 38.614 1.00 91.00 71 LYS A CA 1
ATOM 532 C C . LYS A 1 71 ? -20.908 -0.363 37.716 1.00 91.00 71 LYS A C 1
ATOM 534 O O . LYS A 1 71 ? -21.711 0.283 37.062 1.00 91.00 71 LYS A O 1
ATOM 539 N N . ASN A 1 72 ? -19.607 -0.132 37.679 1.00 87.69 72 ASN A N 1
ATOM 540 C CA . ASN A 1 72 ? -19.011 0.893 36.839 1.00 87.69 72 ASN A CA 1
ATOM 541 C C . ASN A 1 72 ? -17.650 0.438 36.315 1.00 87.69 72 ASN A C 1
ATOM 543 O O . ASN A 1 72 ? -17.074 -0.555 36.773 1.00 87.69 72 ASN A O 1
ATOM 547 N N . GLN A 1 73 ? -17.134 1.188 35.352 1.00 76.75 73 GLN A N 1
ATOM 548 C CA . GLN A 1 73 ? -15.815 0.980 34.771 1.00 76.75 73 GLN A CA 1
ATOM 549 C C . GLN A 1 73 ? -14.704 1.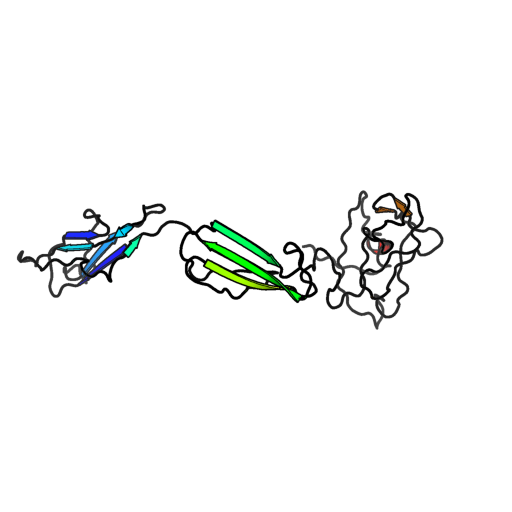510 35.704 1.00 76.75 73 GLN A C 1
ATOM 551 O O . GLN A 1 73 ? -13.978 2.436 35.372 1.00 76.75 73 GLN A O 1
ATOM 556 N N . THR A 1 74 ? -14.570 0.958 36.915 1.00 65.56 74 THR A N 1
ATOM 557 C CA . THR A 1 74 ? -13.496 1.338 37.865 1.00 65.56 74 THR A CA 1
ATOM 558 C C . THR A 1 74 ? -12.194 0.554 37.675 1.00 65.56 74 THR A C 1
ATOM 560 O O . THR A 1 74 ? -11.175 0.895 38.274 1.00 65.56 74 THR A O 1
ATOM 563 N N . ALA A 1 75 ? -12.187 -0.474 36.821 1.00 60.78 75 ALA A N 1
ATOM 564 C CA . ALA A 1 75 ? -10.972 -1.183 36.432 1.00 60.78 75 ALA A CA 1
ATOM 565 C C . ALA A 1 75 ? -10.369 -0.548 35.169 1.00 60.78 75 ALA A C 1
ATOM 567 O O . ALA A 1 75 ? -10.983 -0.578 34.104 1.00 60.78 75 ALA A O 1
ATOM 568 N N . VAL A 1 76 ? -9.138 -0.035 35.281 1.00 58.59 76 VAL A N 1
ATOM 569 C CA . VAL A 1 76 ? -8.369 0.628 34.200 1.00 58.59 76 VAL A CA 1
ATOM 570 C C . VAL A 1 76 ? -8.180 -0.255 32.955 1.00 58.59 76 VAL A C 1
ATOM 572 O O . VAL A 1 76 ? -7.808 0.230 31.897 1.00 58.59 76 VAL A O 1
ATOM 575 N N . THR A 1 77 ? -8.423 -1.561 33.071 1.00 61.62 77 THR A N 1
ATOM 576 C CA . THR A 1 77 ? -8.247 -2.554 32.004 1.00 61.62 77 THR A CA 1
ATOM 577 C C . THR A 1 77 ? -9.454 -2.700 31.077 1.00 61.62 77 THR A C 1
ATOM 579 O O . THR A 1 77 ? -9.366 -3.448 30.112 1.00 61.62 77 THR A O 1
ATOM 582 N N . ASN A 1 78 ? -10.575 -2.031 31.371 1.00 66.25 78 ASN A N 1
ATOM 583 C CA . ASN A 1 78 ? -11.823 -2.147 30.611 1.00 66.25 78 ASN A CA 1
ATOM 584 C C . ASN A 1 78 ? -12.228 -0.828 29.937 1.00 66.25 78 ASN A C 1
ATOM 586 O O . ASN A 1 78 ? -13.420 -0.609 29.734 1.00 66.25 78 ASN A O 1
ATOM 590 N N . THR A 1 79 ? -11.281 0.063 29.636 1.00 71.06 79 THR A N 1
ATOM 591 C CA . THR A 1 79 ? -11.560 1.306 28.906 1.00 71.06 79 THR A CA 1
ATOM 592 C C . THR A 1 79 ? -11.781 1.014 27.423 1.00 71.06 79 THR A C 1
ATOM 594 O O . THR A 1 79 ? -11.099 0.189 26.817 1.00 71.06 79 THR A O 1
ATOM 597 N N . LEU A 1 80 ? -12.774 1.678 26.839 1.00 82.56 80 LEU A N 1
ATOM 598 C CA . LEU A 1 80 ? -13.035 1.661 25.404 1.00 82.56 80 LEU A CA 1
ATOM 599 C C . LEU A 1 80 ? -12.669 3.050 24.869 1.00 82.56 80 LEU A C 1
ATOM 601 O O . LEU A 1 80 ? -13.005 4.051 25.498 1.00 82.56 80 LEU A O 1
ATOM 605 N N . LYS A 1 81 ? -11.985 3.121 23.727 1.00 87.69 81 LYS A N 1
ATOM 606 C CA . LYS A 1 81 ? -11.726 4.382 23.024 1.00 87.69 81 LYS A CA 1
ATOM 607 C C . LYS A 1 81 ? -12.631 4.442 21.801 1.00 87.69 81 LYS A C 1
ATOM 609 O O . LYS A 1 81 ? -12.693 3.483 21.033 1.00 87.69 81 LYS A O 1
ATOM 614 N N . ILE A 1 82 ? -13.331 5.558 21.629 1.00 91.50 82 ILE A N 1
ATOM 615 C CA . ILE A 1 82 ? -13.990 5.871 20.362 1.00 91.50 82 ILE A CA 1
ATOM 616 C C . ILE A 1 82 ? -12.920 6.426 19.433 1.00 91.50 82 ILE A C 1
ATOM 618 O O . ILE A 1 82 ? -12.303 7.446 19.741 1.00 91.50 82 ILE A O 1
ATOM 622 N N . ASP A 1 83 ? -12.705 5.730 18.322 1.00 90.94 83 ASP A N 1
ATOM 623 C CA . ASP A 1 83 ? -11.794 6.139 17.264 1.00 90.94 83 ASP A CA 1
ATOM 624 C C . ASP A 1 83 ? -12.543 6.164 15.930 1.00 90.94 83 ASP A C 1
ATOM 626 O O . ASP A 1 83 ? -13.119 5.155 15.514 1.00 90.94 83 ASP A O 1
ATOM 630 N N . THR A 1 84 ? -12.617 7.342 15.312 1.00 92.31 84 THR A N 1
ATOM 631 C CA . THR A 1 84 ? -13.327 7.546 14.039 1.00 92.31 84 THR A CA 1
ATOM 632 C C . THR A 1 84 ? -12.489 8.292 13.007 1.00 92.31 84 THR A C 1
ATOM 634 O O . THR A 1 84 ? -12.982 8.553 11.903 1.00 92.31 84 THR A O 1
ATOM 637 N N . SER A 1 85 ? -11.239 8.638 13.336 1.00 89.75 85 SER A N 1
ATOM 638 C CA . SER A 1 85 ? -10.346 9.262 12.370 1.00 89.75 85 SER A CA 1
ATOM 639 C C . SER A 1 85 ? -9.823 8.220 11.381 1.00 89.75 85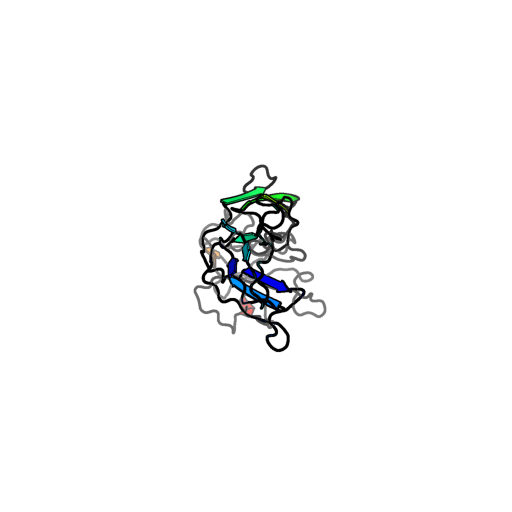 SER A C 1
ATOM 641 O O . SER A 1 85 ? -9.823 7.017 11.626 1.00 89.75 85 SER A O 1
ATOM 643 N N . SER A 1 86 ? -9.505 8.676 10.170 1.00 90.31 86 SER A N 1
ATOM 644 C CA . SER A 1 86 ? -8.846 7.831 9.176 1.00 90.31 86 SER A CA 1
ATOM 645 C C . SER A 1 86 ? -7.339 8.047 9.262 1.00 90.31 86 SER A C 1
ATOM 647 O O . SER A 1 86 ? -6.914 9.209 9.344 1.00 90.31 86 SER A O 1
ATOM 649 N N . PRO A 1 87 ? -6.523 6.988 9.128 1.00 92.94 87 PRO A N 1
ATOM 650 C CA . PRO A 1 87 ? -5.084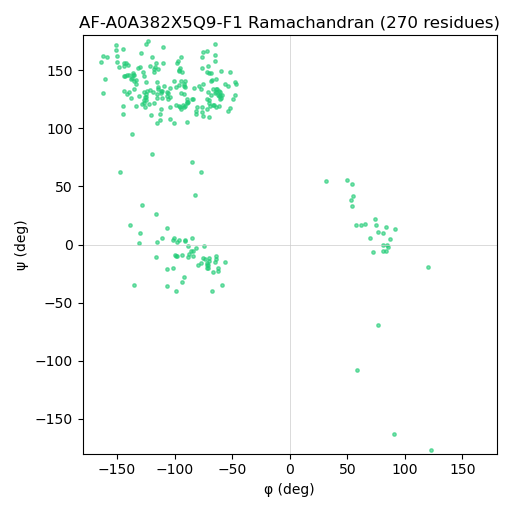 7.142 9.166 1.00 92.94 87 PRO A CA 1
ATOM 651 C C . PRO A 1 87 ? -4.615 7.921 7.940 1.00 92.94 87 PRO A C 1
ATOM 653 O O . PRO A 1 87 ? -5.082 7.720 6.817 1.00 92.94 87 PRO A O 1
ATOM 656 N N . THR A 1 88 ? -3.636 8.794 8.142 1.00 94.00 88 THR A N 1
ATOM 657 C CA . THR A 1 88 ? -2.951 9.532 7.076 1.00 94.00 88 THR A CA 1
ATOM 658 C C . THR A 1 88 ? -1.461 9.227 7.116 1.00 94.00 88 THR A C 1
ATOM 660 O O . THR A 1 88 ? -0.928 8.892 8.172 1.00 94.00 88 THR A O 1
ATOM 663 N N . LEU A 1 89 ? -0.769 9.333 5.980 1.00 95.44 89 LEU A N 1
ATOM 664 C CA . LEU A 1 89 ? 0.691 9.227 5.928 1.00 95.44 89 LEU A CA 1
ATOM 665 C C . LEU A 1 89 ? 1.294 10.630 5.978 1.00 95.44 89 LEU A C 1
ATOM 667 O O . LEU A 1 89 ? 1.034 11.453 5.104 1.00 95.44 89 LEU A O 1
ATOM 671 N N . SER A 1 90 ? 2.084 10.906 7.012 1.00 89.00 90 SER A N 1
ATOM 672 C CA . SER A 1 90 ? 2.700 12.220 7.237 1.00 89.00 90 SER A CA 1
ATOM 673 C C . SER A 1 90 ? 4.093 12.335 6.616 1.00 89.00 90 SER A C 1
ATOM 675 O O . SER A 1 90 ? 4.517 13.423 6.231 1.00 89.00 90 SER A O 1
ATOM 677 N N . GLN A 1 91 ? 4.795 11.211 6.483 1.00 89.19 91 GLN A N 1
ATOM 678 C CA . GLN A 1 91 ? 6.107 11.127 5.858 1.00 89.19 91 GLN A CA 1
ATOM 679 C C . GLN A 1 91 ? 6.166 9.862 5.013 1.00 89.19 91 GLN A C 1
ATOM 681 O O . GLN A 1 91 ? 5.807 8.793 5.495 1.00 89.19 91 GLN A O 1
ATOM 686 N N . VAL A 1 92 ? 6.621 9.990 3.768 1.00 96.75 92 VAL A N 1
ATOM 687 C CA . VAL A 1 92 ? 6.912 8.869 2.870 1.00 96.75 92 VAL A CA 1
ATOM 688 C C . VAL A 1 92 ? 8.219 9.191 2.159 1.00 96.75 92 VAL A C 1
ATOM 690 O O . VAL A 1 92 ? 8.356 10.268 1.580 1.00 96.75 92 VAL A O 1
ATOM 693 N N . GLY A 1 93 ? 9.186 8.285 2.225 1.00 96.81 93 GLY A N 1
ATOM 694 C CA . GLY A 1 93 ? 10.477 8.414 1.564 1.00 96.81 93 GLY A CA 1
ATOM 695 C C . GLY A 1 93 ? 10.855 7.109 0.887 1.00 96.81 93 GLY A C 1
ATOM 696 O O . GLY A 1 93 ? 10.734 6.051 1.489 1.00 96.81 93 GLY A O 1
ATOM 697 N N . LEU A 1 94 ? 11.320 7.187 -0.355 1.00 97.50 94 LEU A N 1
ATOM 698 C CA . LEU A 1 94 ? 11.863 6.057 -1.099 1.00 97.50 94 LEU A CA 1
ATOM 699 C C . LEU A 1 94 ? 13.246 6.456 -1.601 1.00 97.50 94 LEU A C 1
ATOM 701 O O . LEU A 1 94 ? 13.375 7.458 -2.302 1.00 97.50 94 LEU A O 1
ATOM 705 N N . ILE A 1 95 ? 14.266 5.697 -1.214 1.00 97.94 95 ILE A N 1
ATOM 706 C CA . ILE A 1 95 ? 15.658 5.946 -1.605 1.00 97.94 95 ILE A CA 1
ATOM 707 C C . ILE A 1 95 ? 16.309 4.666 -2.112 1.00 97.94 95 ILE A C 1
ATOM 709 O O . ILE A 1 95 ? 15.952 3.577 -1.675 1.00 97.94 95 ILE A O 1
ATOM 713 N N . SER A 1 96 ? 17.284 4.807 -3.001 1.00 98.25 96 SER A N 1
ATOM 714 C CA . SER A 1 96 ? 18.128 3.713 -3.484 1.00 98.25 96 SER A CA 1
ATOM 715 C C . SER A 1 96 ? 19.473 3.664 -2.750 1.00 98.25 96 SER A C 1
ATOM 717 O O . SER A 1 96 ? 19.958 4.686 -2.262 1.00 98.25 96 SER A O 1
ATOM 719 N N . SER A 1 97 ? 20.110 2.491 -2.718 1.00 98.31 97 SER A N 1
ATOM 720 C CA . SER A 1 97 ? 21.499 2.309 -2.272 1.00 98.31 97 SER A CA 1
ATOM 721 C C . SER A 1 97 ? 22.551 2.806 -3.274 1.00 98.31 97 SER A C 1
ATOM 723 O O . SER A 1 97 ? 23.748 2.699 -3.006 1.00 98.31 97 SER A O 1
ATOM 725 N N . ASN A 1 98 ? 22.129 3.309 -4.435 1.00 97.94 98 ASN A N 1
ATOM 726 C CA . ASN A 1 98 ? 23.014 3.870 -5.448 1.00 97.94 98 ASN A CA 1
ATOM 727 C C . ASN A 1 98 ? 23.732 5.143 -4.947 1.00 97.94 98 ASN A C 1
ATOM 729 O O . ASN A 1 98 ? 23.261 5.828 -4.039 1.00 97.94 98 ASN A O 1
ATOM 733 N N . SER A 1 99 ? 24.866 5.498 -5.567 1.00 97.00 99 SER A N 1
ATOM 734 C CA . SER A 1 99 ? 25.570 6.757 -5.277 1.00 97.00 99 SER A CA 1
ATOM 735 C C . SER A 1 99 ? 24.704 7.995 -5.514 1.00 97.00 99 SER A C 1
ATOM 737 O O . SER A 1 99 ? 24.826 8.971 -4.776 1.00 97.00 99 SER A O 1
ATOM 739 N N . ASP A 1 100 ? 23.834 7.947 -6.526 1.00 96.94 100 ASP A N 1
ATOM 740 C CA . ASP A 1 100 ? 22.727 8.886 -6.665 1.00 96.94 100 ASP A CA 1
ATOM 741 C C . ASP A 1 100 ? 21.457 8.195 -6.168 1.00 96.94 100 ASP A C 1
ATOM 743 O O . ASP A 1 100 ? 20.890 7.348 -6.851 1.00 96.94 100 ASP A O 1
ATOM 747 N N . THR A 1 101 ? 20.995 8.567 -4.975 1.00 97.06 101 THR A N 1
ATOM 748 C CA . THR A 1 101 ? 19.865 7.907 -4.299 1.00 97.06 101 THR A CA 1
ATOM 749 C C . THR A 1 101 ? 18.527 8.029 -5.038 1.00 97.06 101 THR A C 1
ATOM 751 O O . THR A 1 101 ? 17.559 7.386 -4.632 1.00 97.06 101 THR A O 1
ATOM 754 N N . THR A 1 102 ? 18.457 8.867 -6.080 1.00 94.88 102 THR A N 1
ATOM 755 C CA . THR A 1 102 ? 17.267 9.045 -6.929 1.00 94.88 102 THR A CA 1
ATOM 756 C C . THR A 1 102 ? 17.213 8.073 -8.108 1.00 94.88 102 THR A C 1
ATOM 758 O O . THR A 1 102 ? 16.177 7.966 -8.760 1.00 94.88 102 THR A O 1
ATOM 761 N N . LEU A 1 103 ? 18.305 7.348 -8.363 1.00 93.19 103 LEU A N 1
ATOM 762 C CA . LEU A 1 103 ? 18.427 6.356 -9.424 1.00 93.19 103 LEU A CA 1
ATOM 763 C C . LEU A 1 103 ? 18.686 4.971 -8.827 1.00 93.19 103 LEU A C 1
ATOM 765 O O . LEU A 1 103 ? 19.282 4.823 -7.760 1.00 93.19 103 LEU A O 1
ATOM 769 N N . ALA A 1 104 ? 18.250 3.933 -9.528 1.00 94.44 104 ALA A N 1
ATOM 770 C CA . ALA A 1 104 ? 18.534 2.552 -9.171 1.00 94.44 104 ALA A CA 1
ATOM 771 C C . ALA A 1 104 ? 18.744 1.729 -10.440 1.00 94.44 104 ALA A C 1
ATOM 773 O O . ALA A 1 104 ? 18.109 1.980 -11.462 1.00 94.44 104 ALA A O 1
ATOM 774 N N . LYS A 1 105 ? 19.644 0.756 -10.363 1.00 90.94 105 LYS A N 1
ATOM 775 C CA . LYS A 1 105 ? 19.843 -0.295 -11.365 1.00 90.94 105 LYS A CA 1
ATOM 776 C C . LYS A 1 105 ? 19.697 -1.659 -10.694 1.00 90.94 105 LYS A C 1
ATOM 778 O O . LYS A 1 105 ? 19.585 -1.727 -9.472 1.00 90.94 105 LYS A O 1
ATOM 783 N N . ALA A 1 106 ? 19.749 -2.730 -11.483 1.00 93.25 106 ALA A N 1
ATOM 784 C CA . ALA A 1 106 ? 19.789 -4.089 -10.951 1.00 93.25 106 ALA A CA 1
ATOM 785 C C . ALA A 1 106 ? 20.843 -4.225 -9.833 1.00 93.25 106 ALA A C 1
ATOM 787 O O . ALA A 1 106 ? 21.929 -3.643 -9.920 1.00 93.25 106 ALA A O 1
ATOM 788 N N . ASP A 1 107 ? 20.476 -4.974 -8.794 1.00 95.31 107 ASP A N 1
ATOM 789 C CA . ASP A 1 107 ? 21.204 -5.192 -7.538 1.00 95.31 107 ASP A CA 1
ATOM 790 C C . ASP A 1 107 ? 21.246 -4.006 -6.551 1.00 95.31 107 ASP A C 1
ATOM 792 O O . ASP A 1 107 ? 21.678 -4.184 -5.407 1.00 95.31 107 ASP A O 1
ATOM 796 N N . ASP A 1 108 ? 20.750 -2.815 -6.912 1.00 97.94 108 ASP A N 1
ATOM 797 C CA . ASP A 1 108 ? 20.539 -1.746 -5.929 1.00 97.94 108 ASP A CA 1
ATOM 798 C C . ASP A 1 108 ? 19.342 -2.074 -5.018 1.00 97.94 108 ASP A C 1
ATOM 800 O O . ASP A 1 108 ? 18.367 -2.708 -5.418 1.00 97.94 108 ASP A O 1
ATOM 804 N N . THR A 1 109 ? 19.390 -1.620 -3.766 1.00 98.12 109 THR A N 1
ATOM 805 C CA . THR A 1 109 ? 18.304 -1.799 -2.795 1.00 98.12 109 THR A CA 1
ATOM 806 C C . THR A 1 109 ? 17.523 -0.507 -2.611 1.00 98.12 109 THR A C 1
ATOM 808 O O . THR A 1 109 ? 18.051 0.491 -2.120 1.00 98.12 109 THR A O 1
ATOM 811 N N . LEU A 1 110 ? 16.239 -0.549 -2.950 1.00 98.25 110 LEU A N 1
ATOM 812 C CA . LEU A 1 110 ? 15.264 0.463 -2.587 1.00 98.25 110 LEU A CA 1
ATOM 813 C C . LEU A 1 110 ? 14.859 0.293 -1.124 1.00 98.25 110 LEU A C 1
ATOM 815 O O . LEU A 1 110 ? 14.547 -0.808 -0.676 1.00 98.25 110 LEU A O 1
ATOM 819 N N . THR A 1 111 ? 14.827 1.396 -0.387 1.00 98.06 111 THR A N 1
ATOM 820 C CA . THR A 1 111 ? 14.339 1.473 0.990 1.00 98.06 111 THR A CA 1
ATOM 821 C C . THR A 1 111 ? 13.186 2.464 1.042 1.00 98.06 111 THR A C 1
ATOM 823 O O . THR A 1 111 ? 13.389 3.666 0.859 1.00 98.06 111 THR A O 1
ATOM 826 N N . LEU A 1 112 ? 11.980 1.952 1.282 1.00 98.00 112 LEU A N 1
ATOM 827 C CA . LEU A 1 112 ? 10.789 2.744 1.564 1.00 98.00 112 LEU A CA 1
ATOM 828 C C . LEU A 1 112 ? 10.663 2.923 3.075 1.00 98.00 112 LEU A C 1
ATOM 830 O O . LEU A 1 112 ? 10.658 1.937 3.805 1.00 98.00 112 LEU A O 1
ATOM 834 N N . THR A 1 113 ? 10.481 4.152 3.538 1.00 97.50 113 THR A N 1
ATOM 835 C CA . THR A 1 113 ? 10.097 4.464 4.916 1.00 97.50 113 THR A CA 1
ATOM 836 C C . THR A 1 113 ? 8.840 5.315 4.918 1.00 97.50 113 THR A C 1
ATOM 838 O O . THR A 1 113 ? 8.678 6.209 4.084 1.00 97.50 113 THR A O 1
ATOM 841 N N . PHE 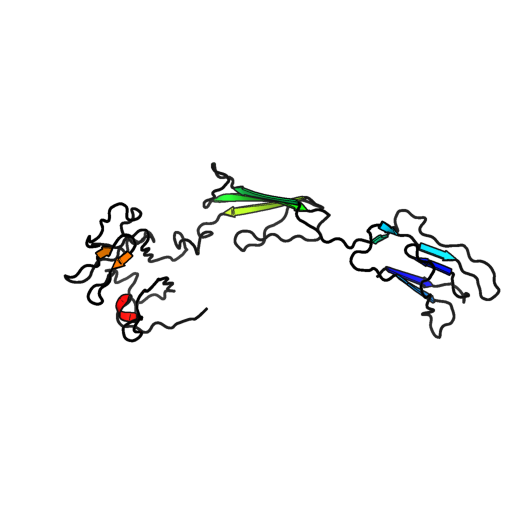A 1 114 ? 7.926 5.046 5.846 1.00 97.50 114 PHE A N 1
ATOM 842 C CA . PHE A 1 114 ? 6.762 5.897 6.033 1.00 97.50 114 PHE A CA 1
ATOM 843 C C . PHE A 1 114 ? 6.284 5.949 7.482 1.00 97.50 114 PHE A C 1
ATOM 845 O O . PHE A 1 114 ? 6.462 5.003 8.253 1.00 97.50 114 PHE A O 1
ATOM 852 N N . THR A 1 115 ? 5.644 7.069 7.815 1.00 97.38 115 THR A N 1
ATOM 853 C CA . THR A 1 115 ? 5.060 7.334 9.131 1.00 97.38 115 THR A CA 1
ATOM 854 C C . THR A 1 115 ? 3.586 7.691 8.986 1.00 97.38 115 THR A C 1
ATOM 856 O O . THR A 1 115 ? 3.240 8.609 8.235 1.00 97.38 115 THR A O 1
ATOM 859 N N . SER A 1 116 ? 2.715 7.001 9.715 1.00 96.88 116 SER A N 1
ATOM 860 C CA . SER A 1 116 ? 1.278 7.277 9.775 1.00 96.88 116 SER A CA 1
ATOM 861 C C . SER A 1 116 ? 0.898 8.176 10.956 1.00 96.88 116 SER A C 1
ATOM 863 O O . SER A 1 116 ? 1.657 8.331 11.910 1.00 96.88 116 SER A O 1
ATOM 865 N N . SER A 1 117 ? -0.285 8.792 10.896 1.00 94.25 117 SER A N 1
ATOM 866 C CA . SER A 1 117 ? -0.834 9.628 11.976 1.00 94.25 117 SER A CA 1
ATOM 867 C C . SER A 1 117 ? -1.264 8.836 13.211 1.00 94.25 117 SER A C 1
ATOM 869 O O . SER A 1 117 ? -1.382 9.402 14.292 1.00 94.25 117 SER A O 1
ATOM 871 N N . GLU A 1 118 ? -1.492 7.537 13.050 1.00 93.62 118 GLU A N 1
ATOM 872 C CA . GLU A 1 118 ? -1.925 6.607 14.090 1.00 93.62 118 GLU A CA 1
ATOM 873 C C . GLU A 1 118 ? -1.415 5.193 13.784 1.00 93.62 118 GLU A C 1
ATOM 875 O O . GLU A 1 118 ? -0.834 4.948 12.721 1.00 93.62 118 GLU A O 1
ATOM 880 N N . SER A 1 119 ? -1.585 4.263 14.725 1.00 94.12 119 SER A N 1
ATOM 881 C CA . SER A 1 119 ? -1.082 2.898 14.557 1.00 94.12 119 SER A CA 1
ATOM 882 C C . SER A 1 119 ? -1.843 2.154 13.465 1.00 94.12 119 SER A C 1
ATOM 884 O O . SER A 1 119 ? -3.067 2.090 13.494 1.00 94.12 119 SER A O 1
ATOM 886 N N . LEU A 1 120 ? -1.122 1.551 12.521 1.00 93.38 120 LEU A N 1
ATOM 887 C CA . LEU A 1 120 ? -1.739 0.799 11.430 1.00 93.38 120 LEU A CA 1
ATOM 888 C C . LEU A 1 120 ? -1.890 -0.677 11.790 1.00 93.38 120 LEU A C 1
ATOM 890 O O . LEU A 1 120 ? -0.965 -1.305 12.307 1.00 93.38 120 LEU A O 1
ATOM 894 N N . SER A 1 121 ? -3.038 -1.250 11.435 1.00 90.38 121 SER A N 1
ATOM 895 C CA . SER A 1 121 ? -3.258 -2.693 11.482 1.00 90.38 121 SER A CA 1
ATOM 896 C C . SER A 1 121 ? -3.016 -3.293 10.098 1.00 90.38 121 SER A C 1
ATOM 898 O O . SER A 1 121 ? -3.676 -2.913 9.135 1.00 90.38 121 SER A O 1
ATOM 900 N N . ASN A 1 122 ? -2.042 -4.203 10.001 1.00 88.62 122 ASN A N 1
ATOM 901 C CA . ASN A 1 122 ? -1.686 -4.937 8.779 1.00 88.62 122 ASN A CA 1
ATOM 902 C C . ASN A 1 122 ? -1.496 -4.062 7.516 1.00 88.62 122 ASN A C 1
ATOM 904 O O . ASN A 1 122 ? -2.142 -4.323 6.497 1.00 88.62 122 ASN A O 1
ATOM 908 N N . PRO A 1 123 ? -0.614 -3.041 7.538 1.00 94.50 123 PRO A N 1
ATOM 909 C CA . PRO A 1 123 ? -0.290 -2.301 6.323 1.00 94.50 123 PRO A CA 1
ATOM 910 C C . PRO A 1 123 ? 0.307 -3.225 5.252 1.00 94.50 123 PRO A C 1
ATOM 912 O O . PRO A 1 123 ? 0.981 -4.208 5.560 1.00 94.50 123 PRO A O 1
ATOM 915 N N . VAL A 1 124 ? 0.071 -2.889 3.983 1.00 94.38 124 VAL A N 1
ATOM 916 C CA . VAL A 1 124 ? 0.610 -3.606 2.821 1.00 94.38 124 VAL A CA 1
ATOM 917 C C . VAL A 1 124 ? 1.369 -2.614 1.953 1.00 94.38 124 VAL A C 1
ATOM 919 O O . VAL A 1 124 ? 0.861 -1.537 1.644 1.00 94.38 124 VAL A O 1
ATOM 922 N N . VAL A 1 125 ? 2.578 -2.990 1.546 1.00 95.94 125 VAL A N 1
ATOM 923 C CA . VAL A 1 125 ? 3.404 -2.224 0.613 1.00 95.94 125 VAL A CA 1
ATOM 924 C C . VAL A 1 125 ? 3.722 -3.090 -0.589 1.00 95.94 125 VAL A C 1
ATOM 926 O O . VAL A 1 125 ? 4.149 -4.230 -0.433 1.00 95.94 125 VAL A O 1
ATOM 929 N N . ASN A 1 126 ? 3.552 -2.516 -1.779 1.00 94.75 126 ASN A N 1
ATOM 930 C CA . ASN A 1 126 ? 3.986 -3.116 -3.032 1.00 94.75 126 ASN A CA 1
ATOM 931 C C . ASN A 1 126 ? 5.081 -2.244 -3.649 1.00 94.75 126 ASN A C 1
ATOM 933 O O . ASN A 1 126 ? 4.897 -1.034 -3.791 1.00 94.75 126 ASN A O 1
ATOM 937 N N . ILE A 1 127 ? 6.203 -2.856 -4.019 1.00 93.31 127 ILE A N 1
ATOM 938 C CA . ILE A 1 127 ? 7.303 -2.219 -4.756 1.00 93.31 127 ILE A CA 1
ATOM 939 C C . ILE A 1 127 ? 7.568 -3.089 -5.984 1.00 93.31 127 ILE A C 1
ATOM 941 O O . ILE A 1 127 ? 7.618 -4.306 -5.853 1.00 93.31 127 ILE A O 1
ATOM 945 N N . ALA A 1 128 ? 7.663 -2.469 -7.166 1.00 88.56 128 ALA A N 1
ATOM 946 C CA . ALA A 1 128 ? 7.819 -3.164 -8.452 1.00 88.56 128 ALA A CA 1
ATOM 947 C C . ALA A 1 128 ? 6.743 -4.242 -8.727 1.00 88.56 128 ALA A C 1
ATOM 949 O O . ALA A 1 128 ? 7.003 -5.260 -9.350 1.00 88.56 128 ALA A O 1
ATOM 950 N N . GLY A 1 129 ? 5.511 -4.029 -8.247 1.00 86.81 129 GLY A N 1
ATOM 951 C CA . GLY A 1 129 ? 4.411 -4.994 -8.401 1.00 86.81 129 GLY A CA 1
ATOM 952 C C . GLY A 1 129 ? 4.417 -6.142 -7.386 1.00 86.81 129 GLY A C 1
ATOM 953 O O . GLY A 1 129 ? 3.433 -6.872 -7.307 1.00 86.81 129 GLY A O 1
ATOM 954 N N . GLU A 1 130 ? 5.452 -6.241 -6.551 1.00 88.56 130 GLU A N 1
ATOM 955 C CA . GLU A 1 130 ? 5.626 -7.304 -5.563 1.00 88.56 130 GLU A CA 1
ATOM 956 C C . GLU A 1 130 ? 5.318 -6.812 -4.144 1.00 88.56 130 GLU A C 1
ATOM 958 O O . GLU A 1 130 ? 5.786 -5.747 -3.718 1.00 88.56 130 GLU A O 1
ATOM 963 N N . THR A 1 131 ? 4.565 -7.607 -3.378 1.00 95.94 131 THR A N 1
ATOM 964 C CA . THR A 1 131 ? 4.293 -7.319 -1.963 1.00 95.94 131 THR A CA 1
ATOM 965 C C . THR A 1 131 ? 5.552 -7.506 -1.128 1.00 95.94 131 THR A C 1
ATOM 967 O O . THR A 1 131 ? 6.139 -8.585 -1.092 1.00 95.94 131 THR A O 1
ATOM 970 N N . GLN A 1 132 ? 5.936 -6.460 -0.403 1.00 97.12 132 GLN A N 1
ATOM 971 C CA . GLN A 1 132 ? 7.135 -6.459 0.424 1.00 97.12 132 GLN A CA 1
ATOM 972 C C . GLN A 1 132 ? 6.827 -6.803 1.877 1.00 97.12 132 GLN A C 1
ATOM 974 O O . GLN A 1 132 ? 5.763 -6.484 2.414 1.00 97.12 132 GLN A O 1
ATOM 979 N N . THR A 1 133 ? 7.809 -7.418 2.537 1.00 95.94 133 THR A N 1
ATOM 980 C CA . THR A 1 133 ? 7.772 -7.577 3.993 1.00 95.94 133 THR A CA 1
ATOM 981 C C . THR A 1 133 ? 7.990 -6.218 4.649 1.00 95.94 133 THR A C 1
ATOM 983 O O . THR A 1 133 ? 8.926 -5.496 4.305 1.00 95.94 133 THR A O 1
ATOM 986 N N . LEU A 1 134 ? 7.127 -5.884 5.606 1.00 96.25 134 LEU A N 1
ATOM 987 C CA . LEU A 1 134 ? 7.243 -4.669 6.400 1.00 96.25 134 LEU A CA 1
ATOM 988 C C . LEU A 1 134 ? 7.950 -4.933 7.723 1.00 96.25 134 LEU A C 1
ATOM 990 O O . LEU A 1 134 ? 7.664 -5.903 8.423 1.00 96.25 134 LEU A O 1
ATOM 994 N N . TYR A 1 135 ? 8.836 -4.011 8.076 1.00 95.50 135 TYR A N 1
ATOM 995 C CA . TYR A 1 135 ? 9.516 -3.939 9.359 1.00 95.50 135 TYR A CA 1
ATOM 996 C C . TYR A 1 135 ? 9.082 -2.668 10.083 1.00 95.50 135 TYR A C 1
ATOM 998 O O . TYR A 1 135 ? 8.963 -1.614 9.463 1.00 95.50 135 TYR A O 1
ATOM 1006 N N . GLY A 1 136 ? 8.874 -2.755 11.392 1.00 93.62 136 GLY A N 1
ATOM 1007 C CA . GLY A 1 136 ? 8.358 -1.651 12.198 1.00 93.62 136 GLY A CA 1
ATOM 1008 C C . GLY A 1 136 ? 7.076 -2.033 12.927 1.00 93.62 136 GLY A C 1
ATOM 1009 O O . GLY A 1 136 ? 6.655 -3.190 12.897 1.00 93.62 136 GLY A O 1
ATOM 1010 N N . GLU A 1 137 ? 6.496 -1.065 13.626 1.00 93.19 137 GLU A N 1
ATOM 1011 C CA . GLU A 1 137 ? 5.278 -1.245 14.409 1.00 93.19 137 GLU A CA 1
ATOM 1012 C C . GLU A 1 137 ? 4.584 0.096 14.661 1.00 93.19 137 GLU A C 1
ATOM 1014 O O . GLU A 1 137 ? 5.183 1.171 14.542 1.00 93.19 137 GLU A O 1
ATOM 1019 N N . GLY A 1 138 ? 3.301 0.026 15.021 1.00 93.62 138 GLY A N 1
ATOM 1020 C CA . GLY A 1 138 ? 2.491 1.199 15.316 1.00 93.62 138 GLY A CA 1
ATOM 1021 C C . GLY A 1 138 ? 2.443 2.152 14.126 1.00 93.62 138 GLY A C 1
ATOM 1022 O O . GLY A 1 138 ? 1.784 1.874 13.120 1.00 93.62 138 GLY A O 1
ATOM 1023 N N . THR A 1 139 ? 3.132 3.285 14.252 1.00 96.12 139 THR A N 1
ATOM 1024 C CA . THR A 1 139 ? 3.084 4.381 13.280 1.00 96.12 139 THR A CA 1
ATOM 1025 C C . THR A 1 139 ? 4.231 4.391 12.280 1.00 96.12 139 THR A C 1
ATOM 1027 O O . THR A 1 139 ? 4.192 5.197 11.360 1.00 96.12 139 THR A O 1
ATOM 1030 N N . SER A 1 140 ? 5.269 3.573 12.459 1.00 96.50 140 SER A N 1
ATOM 1031 C CA . SER A 1 140 ? 6.531 3.718 11.722 1.00 96.50 140 SER A CA 1
ATOM 1032 C C . SER A 1 140 ? 6.912 2.417 11.040 1.00 96.50 140 SER A C 1
ATOM 1034 O O . SER A 1 140 ? 7.053 1.388 11.702 1.00 96.50 140 SER A O 1
ATOM 1036 N N . TRP A 1 141 ? 7.115 2.480 9.726 1.00 97.44 141 TRP A N 1
ATOM 1037 C CA . TRP A 1 141 ? 7.279 1.298 8.890 1.00 97.44 141 TRP A CA 1
ATOM 1038 C C . TRP A 1 141 ? 8.372 1.488 7.840 1.00 97.44 141 TRP A C 1
ATOM 1040 O O . TRP A 1 141 ? 8.549 2.574 7.283 1.00 97.44 141 TRP A O 1
ATOM 1050 N N . THR A 1 142 ? 9.064 0.394 7.544 1.00 97.50 142 THR A N 1
ATOM 1051 C CA . THR A 1 142 ? 10.116 0.301 6.536 1.00 97.50 142 THR A CA 1
ATOM 1052 C C . THR A 1 142 ? 9.899 -0.941 5.680 1.00 97.50 142 THR A C 1
ATOM 1054 O O . THR A 1 142 ? 9.608 -2.017 6.203 1.00 97.50 142 THR A O 1
ATOM 1057 N N . ALA A 1 143 ? 10.089 -0.808 4.371 1.00 98.00 143 ALA A N 1
ATOM 1058 C CA . ALA A 1 143 ? 10.145 -1.911 3.420 1.00 98.00 143 ALA A CA 1
ATOM 1059 C C . ALA A 1 143 ? 11.431 -1.802 2.599 1.00 98.00 143 ALA A C 1
ATOM 1061 O O . ALA A 1 143 ? 11.890 -0.695 2.309 1.00 98.00 143 ALA A O 1
ATOM 1062 N N . THR A 1 144 ? 11.985 -2.933 2.181 1.00 97.81 144 THR A N 1
ATOM 1063 C CA . THR A 1 144 ? 13.136 -2.960 1.274 1.00 97.81 144 THR A CA 1
ATOM 1064 C C . THR A 1 144 ? 12.841 -3.827 0.071 1.00 97.81 144 THR A C 1
ATOM 1066 O O . THR A 1 144 ? 12.190 -4.856 0.215 1.00 97.81 144 THR A O 1
ATOM 1069 N N . TYR A 1 145 ? 13.369 -3.439 -1.082 1.00 97.81 145 TYR A N 1
ATOM 1070 C CA . TYR A 1 145 ? 13.269 -4.199 -2.319 1.00 97.81 145 TYR A CA 1
ATOM 1071 C C . TYR A 1 145 ? 14.588 -4.111 -3.082 1.00 97.81 145 TYR A C 1
ATOM 1073 O O . TYR A 1 145 ? 15.109 -3.016 -3.277 1.00 97.81 145 TYR A O 1
ATOM 1081 N N . THR A 1 146 ? 15.136 -5.244 -3.509 1.00 97.44 146 THR A N 1
ATOM 1082 C CA . THR A 1 146 ? 16.314 -5.266 -4.384 1.00 97.44 146 THR A CA 1
ATOM 1083 C C . THR A 1 146 ? 15.846 -5.241 -5.828 1.00 97.44 146 THR A C 1
ATOM 1085 O O . THR A 1 146 ? 15.123 -6.144 -6.241 1.00 97.44 146 THR A O 1
ATOM 1088 N N . VAL A 1 147 ? 16.277 -4.232 -6.582 1.00 95.06 147 VAL A N 1
ATOM 1089 C CA . VAL A 1 147 ? 15.933 -4.071 -7.997 1.00 95.06 147 VAL A CA 1
ATOM 1090 C C . VAL A 1 147 ? 16.475 -5.252 -8.793 1.00 95.06 147 VAL A C 1
ATOM 1092 O O . VAL A 1 147 ? 17.654 -5.595 -8.692 1.00 95.06 147 VAL A O 1
ATOM 1095 N N . GLN A 1 148 ? 15.607 -5.871 -9.579 1.00 91.06 148 GLN A N 1
ATOM 1096 C CA . GLN A 1 148 ? 15.923 -6.971 -10.475 1.00 91.06 148 GLN A CA 1
ATOM 1097 C C . GLN A 1 148 ? 16.155 -6.454 -11.898 1.00 91.06 148 GLN A C 1
ATOM 1099 O O . GLN A 1 148 ? 15.707 -5.373 -12.287 1.00 91.06 148 GLN A O 1
ATOM 1104 N N . THR A 1 149 ? 16.870 -7.239 -12.703 1.00 85.94 149 THR A N 1
ATOM 1105 C CA . THR A 1 149 ? 16.930 -7.002 -14.150 1.00 85.94 149 THR A CA 1
ATOM 1106 C C . THR A 1 149 ? 15.525 -7.096 -14.743 1.00 85.94 149 THR A C 1
ATOM 1108 O O . THR A 1 149 ? 14.816 -8.067 -14.485 1.00 85.94 149 THR A O 1
ATOM 1111 N N . GLY A 1 150 ? 15.136 -6.105 -15.547 1.00 78.31 150 GLY A N 1
ATOM 1112 C CA . GLY A 1 150 ? 13.814 -6.048 -16.164 1.00 78.31 150 GLY A CA 1
ATOM 1113 C C . GLY A 1 150 ? 12.734 -5.389 -15.304 1.00 78.31 150 GLY A C 1
ATOM 1114 O O . GLY A 1 150 ? 11.591 -5.338 -15.740 1.00 78.31 150 GLY A O 1
ATOM 1115 N N . ASP A 1 151 ? 13.047 -4.831 -14.131 1.00 84.31 151 ASP A N 1
ATOM 1116 C CA . ASP A 1 151 ? 12.085 -4.002 -13.376 1.00 84.31 151 ASP A CA 1
ATOM 1117 C C . ASP A 1 151 ? 11.705 -2.696 -14.103 1.00 84.31 151 ASP A C 1
ATOM 1119 O O . ASP A 1 151 ? 10.719 -2.040 -13.766 1.00 84.31 151 ASP A O 1
ATOM 1123 N N . ASP A 1 152 ? 12.478 -2.316 -15.119 1.00 76.62 152 ASP A N 1
ATOM 1124 C CA . ASP A 1 152 ? 12.213 -1.235 -16.067 1.00 76.62 152 ASP A CA 1
ATOM 1125 C C . ASP A 1 152 ? 11.449 -1.697 -17.326 1.00 76.62 152 ASP A C 1
ATOM 1127 O O . ASP A 1 152 ? 11.174 -0.887 -18.227 1.00 76.62 152 ASP A O 1
ATOM 1131 N N . ALA A 1 153 ? 11.047 -2.975 -17.367 1.00 61.69 153 ALA A N 1
ATOM 1132 C CA . ALA A 1 153 ? 10.238 -3.552 -18.429 1.00 61.69 153 ALA A CA 1
ATOM 1133 C C . ALA A 1 153 ? 8.956 -2.736 -18.638 1.00 61.69 153 ALA A C 1
ATOM 1135 O O . ALA A 1 153 ? 8.074 -2.665 -17.783 1.00 61.69 153 ALA A O 1
ATOM 1136 N N . GLY A 1 154 ? 8.845 -2.120 -19.815 1.00 56.88 154 GLY A N 1
ATOM 1137 C CA . GLY A 1 154 ? 7.715 -1.265 -20.197 1.00 56.88 154 GLY A CA 1
ATOM 1138 C C . GLY A 1 154 ? 8.109 0.174 -20.529 1.00 56.88 154 GLY A C 1
ATOM 1139 O O . GLY A 1 154 ? 7.375 0.840 -21.257 1.00 56.88 154 GLY A O 1
ATOM 1140 N N . ILE A 1 155 ? 9.282 0.631 -20.077 1.00 61.56 155 ILE A N 1
ATOM 1141 C CA . ILE A 1 155 ? 9.947 1.841 -20.594 1.00 61.56 155 ILE A CA 1
ATOM 1142 C C . ILE A 1 155 ? 11.022 1.441 -21.607 1.00 61.56 155 ILE A C 1
ATOM 1144 O O . ILE A 1 155 ? 11.148 2.067 -22.657 1.00 61.56 155 ILE A O 1
ATOM 1148 N N . SER A 1 156 ? 11.740 0.360 -21.310 1.00 70.75 156 SER A N 1
ATOM 1149 C CA . SER A 1 156 ? 12.705 -0.282 -22.193 1.00 70.75 156 SER A CA 1
ATOM 1150 C C . SER A 1 156 ? 12.481 -1.795 -22.143 1.00 70.75 156 SER A C 1
ATOM 1152 O O . SER A 1 156 ? 12.166 -2.324 -21.077 1.00 70.75 156 SER A O 1
ATOM 1154 N N . PRO A 1 157 ? 12.575 -2.523 -23.266 1.00 75.75 157 PRO A N 1
ATOM 1155 C CA . PRO A 1 157 ? 12.663 -3.974 -23.233 1.00 75.75 157 PRO A CA 1
ATOM 1156 C C . PRO A 1 157 ? 14.095 -4.463 -22.952 1.00 75.75 157 PRO A C 1
ATOM 1158 O O . PRO A 1 157 ? 14.299 -5.671 -22.845 1.00 75.75 157 PRO A O 1
ATOM 1161 N N . GLU A 1 158 ? 15.082 -3.564 -22.840 1.00 75.19 158 GLU A N 1
ATOM 1162 C CA . GLU A 1 158 ? 16.470 -3.905 -22.510 1.00 75.19 158 GLU A CA 1
ATOM 1163 C C . GLU A 1 158 ? 16.537 -4.817 -21.274 1.00 75.19 158 GLU A C 1
ATOM 1165 O O . GLU A 1 158 ? 15.969 -4.519 -20.229 1.00 75.19 158 GLU A O 1
ATOM 1170 N N . GLY A 1 159 ? 17.199 -5.970 -21.402 1.00 69.44 159 GLY A N 1
ATOM 1171 C CA . GLY A 1 159 ? 17.333 -6.934 -20.305 1.00 69.44 159 GLY A CA 1
ATOM 1172 C C . GLY A 1 159 ? 16.131 -7.860 -20.065 1.00 69.44 159 GLY A C 1
ATOM 1173 O O . GLY A 1 159 ? 16.231 -8.727 -19.199 1.00 69.44 159 GLY A O 1
ATOM 1174 N N . MET A 1 160 ? 15.033 -7.755 -20.828 1.00 77.94 160 MET A N 1
ATOM 1175 C CA . MET A 1 160 ? 13.940 -8.737 -20.767 1.00 77.94 160 MET A CA 1
ATOM 1176 C C . MET A 1 160 ? 14.444 -10.148 -21.113 1.00 77.94 160 MET A C 1
ATOM 1178 O O . MET A 1 160 ? 15.049 -10.372 -22.166 1.00 77.94 160 MET A O 1
ATOM 1182 N N . GLU A 1 161 ? 14.140 -11.128 -20.255 1.00 79.94 161 GLU A N 1
ATOM 1183 C CA . GLU A 1 161 ? 14.456 -12.530 -20.534 1.00 79.94 161 GLU A CA 1
ATOM 1184 C C . GLU A 1 161 ? 13.739 -12.990 -21.816 1.00 79.94 161 GLU A C 1
ATOM 1186 O O . GLU A 1 161 ? 12.522 -12.866 -21.957 1.00 79.94 161 GLU A O 1
ATOM 1191 N N . GLY A 1 162 ? 14.507 -13.518 -22.772 1.00 81.31 162 GLY A N 1
ATOM 1192 C CA . GLY A 1 162 ? 13.982 -13.951 -24.067 1.00 81.31 162 GLY A CA 1
ATOM 1193 C C . GLY A 1 162 ? 13.779 -12.830 -25.093 1.00 81.31 162 GLY A C 1
ATOM 1194 O O . GLY A 1 162 ? 13.193 -13.095 -26.145 1.00 81.31 162 GLY A O 1
ATOM 1195 N N . LEU A 1 163 ? 14.268 -11.607 -24.840 1.00 85.62 163 LEU A N 1
ATOM 1196 C CA . LEU A 1 163 ? 14.331 -10.570 -25.869 1.00 85.62 163 LEU A CA 1
ATOM 1197 C C . LEU A 1 163 ? 15.290 -10.995 -26.988 1.00 85.62 163 LEU A C 1
ATOM 1199 O O . LEU A 1 163 ? 16.485 -11.174 -26.768 1.00 85.62 163 LEU A O 1
ATOM 1203 N N . VAL A 1 164 ? 14.752 -11.124 -28.199 1.00 85.94 164 VAL A N 1
ATOM 1204 C CA . VAL A 1 164 ? 15.507 -11.549 -29.393 1.00 85.94 164 VAL A CA 1
ATOM 1205 C C . VAL A 1 164 ? 15.778 -10.415 -30.380 1.00 85.94 164 VAL A C 1
ATOM 1207 O O . VAL A 1 164 ? 16.658 -10.533 -31.230 1.00 85.94 164 VAL A O 1
ATOM 1210 N N . PHE A 1 165 ? 14.991 -9.339 -30.312 1.00 87.31 165 PHE A N 1
ATOM 1211 C CA . PHE A 1 165 ? 15.066 -8.233 -31.258 1.00 87.31 165 PHE A CA 1
ATOM 1212 C C . PHE A 1 165 ? 14.376 -6.992 -30.699 1.00 87.31 165 PHE A C 1
ATOM 1214 O O . PHE A 1 165 ? 13.229 -7.074 -30.251 1.00 87.31 165 PHE A O 1
ATOM 1221 N N . TRP A 1 166 ? 15.054 -5.846 -30.750 1.00 89.06 166 TRP A N 1
ATOM 1222 C CA . TRP A 1 166 ? 14.489 -4.567 -30.332 1.00 89.06 166 TRP A CA 1
ATOM 1223 C C . TRP A 1 166 ? 14.999 -3.426 -31.207 1.00 89.06 166 TRP A C 1
ATOM 1225 O O . TRP A 1 166 ? 16.189 -3.128 -31.233 1.00 89.06 166 TRP A O 1
ATOM 1235 N N . LEU A 1 167 ? 14.070 -2.753 -31.887 1.00 88.94 167 LEU A N 1
ATOM 1236 C CA . LEU A 1 167 ? 14.332 -1.513 -32.608 1.00 88.94 167 LEU A CA 1
ATOM 1237 C C . LEU A 1 167 ? 13.645 -0.342 -31.907 1.00 88.94 167 LEU A C 1
ATOM 1239 O O . LEU A 1 167 ? 12.445 -0.401 -31.630 1.00 88.94 167 LEU A O 1
ATOM 1243 N N . ASP A 1 168 ? 14.389 0.742 -31.692 1.00 88.50 168 ASP A N 1
ATOM 1244 C CA . ASP A 1 168 ? 13.864 2.010 -31.184 1.00 88.50 168 ASP A CA 1
ATOM 1245 C C . ASP A 1 168 ? 14.235 3.164 -32.123 1.00 88.50 168 ASP A C 1
ATOM 1247 O O . ASP A 1 168 ? 15.398 3.365 -32.472 1.00 88.50 168 ASP A O 1
ATOM 1251 N N . ALA A 1 169 ? 13.236 3.944 -32.542 1.00 88.62 169 ALA A N 1
ATOM 1252 C CA . ALA A 1 169 ? 13.436 5.097 -33.415 1.00 88.62 169 ALA A CA 1
ATOM 1253 C C . ALA A 1 169 ? 14.119 6.265 -32.684 1.00 88.62 169 ALA A C 1
ATOM 1255 O O . ALA A 1 169 ? 14.654 7.169 -33.328 1.00 88.62 169 ALA A O 1
ATOM 1256 N N . SER A 1 170 ? 14.124 6.256 -31.347 1.00 87.75 170 SER A N 1
ATOM 1257 C CA . SER A 1 170 ? 14.880 7.202 -30.525 1.00 87.75 170 SER A CA 1
ATOM 1258 C C . SER A 1 170 ? 16.397 6.956 -30.574 1.00 87.75 170 SER A C 1
ATOM 1260 O O . SER A 1 170 ? 17.170 7.871 -30.280 1.00 87.75 170 SER A O 1
ATOM 1262 N N . ASN A 1 171 ? 16.820 5.768 -31.023 1.00 92.06 171 ASN A N 1
ATOM 1263 C CA . ASN A 1 171 ? 18.215 5.346 -31.072 1.00 92.06 171 ASN A CA 1
ATOM 1264 C C . ASN A 1 171 ? 18.492 4.412 -32.271 1.00 92.06 171 ASN A C 1
ATOM 1266 O O . ASN A 1 171 ? 18.867 3.252 -32.122 1.00 92.06 171 ASN A O 1
ATOM 1270 N N . VAL A 1 172 ? 18.297 4.931 -33.483 1.00 93.50 172 VAL A N 1
ATOM 1271 C CA . VAL A 1 172 ? 18.442 4.184 -34.742 1.00 93.50 172 VAL A CA 1
ATOM 1272 C C . VAL A 1 172 ? 19.894 3.793 -35.008 1.00 93.50 172 VAL A C 1
ATOM 1274 O O . VAL A 1 172 ? 20.160 2.693 -35.480 1.00 93.50 172 VAL A O 1
ATOM 1277 N N . ASP A 1 173 ? 20.834 4.690 -34.710 1.00 93.00 173 ASP A N 1
ATOM 1278 C CA . ASP A 1 173 ? 22.270 4.525 -34.970 1.00 93.00 173 ASP A CA 1
ATOM 1279 C C . ASP A 1 173 ? 23.048 3.886 -33.802 1.00 93.00 173 ASP A C 1
ATOM 1281 O O . ASP A 1 173 ? 24.276 3.778 -33.868 1.00 93.00 173 ASP A O 1
ATOM 1285 N N . GLY A 1 174 ? 22.365 3.494 -32.719 1.00 92.06 174 GLY A N 1
ATOM 1286 C CA . GLY A 1 174 ? 22.991 3.020 -31.478 1.00 92.06 174 GLY A CA 1
ATOM 1287 C C . GLY A 1 174 ? 23.723 4.116 -30.684 1.00 92.06 174 GLY A C 1
ATOM 1288 O O . GLY A 1 174 ? 24.377 3.820 -29.686 1.00 92.06 174 GLY A O 1
ATOM 1289 N N . GLN A 1 175 ? 23.639 5.379 -31.114 1.00 93.44 175 GLN A N 1
ATOM 1290 C CA . GLN A 1 175 ? 24.292 6.550 -30.522 1.00 93.44 175 GLN A CA 1
ATOM 1291 C C . GLN A 1 175 ? 23.291 7.682 -30.247 1.00 93.44 175 GLN A C 1
ATOM 1293 O O . GLN A 1 175 ? 23.624 8.868 -30.344 1.00 93.44 175 GLN A O 1
ATOM 1298 N N . ASN A 1 176 ? 22.057 7.327 -29.892 1.00 92.12 176 ASN A N 1
ATOM 1299 C CA . ASN A 1 176 ? 20.943 8.237 -29.621 1.00 92.12 176 ASN A CA 1
ATOM 1300 C C . ASN A 1 176 ? 20.685 9.220 -30.772 1.00 92.12 176 ASN A C 1
ATOM 1302 O O . ASN A 1 176 ? 20.419 10.403 -30.550 1.00 92.12 176 ASN A O 1
ATOM 1306 N N . ASN A 1 177 ? 20.825 8.744 -32.011 1.00 94.19 177 ASN A N 1
ATOM 1307 C CA . ASN A 1 177 ? 20.674 9.512 -33.245 1.00 94.19 177 ASN A CA 1
ATOM 1308 C C . ASN A 1 177 ? 21.608 10.728 -33.359 1.00 94.19 177 ASN A C 1
ATOM 1310 O O . ASN A 1 177 ? 21.373 11.610 -34.188 1.00 94.19 177 ASN A O 1
ATOM 1314 N N . THR A 1 178 ? 22.676 10.802 -32.558 1.00 93.44 178 THR A N 1
ATOM 1315 C CA . THR A 1 178 ? 23.600 11.948 -32.571 1.00 93.44 178 THR A CA 1
ATOM 1316 C C . THR A 1 178 ? 24.440 12.022 -33.846 1.00 93.44 178 THR A C 1
ATOM 1318 O O . THR A 1 178 ? 25.018 13.072 -34.133 1.00 93.44 178 THR A O 1
ATOM 1321 N N . THR A 1 179 ? 24.483 10.946 -34.641 1.00 93.88 179 THR A N 1
ATOM 1322 C CA . THR A 1 179 ? 25.231 10.898 -35.906 1.00 93.88 179 THR A CA 1
ATOM 1323 C C . THR A 1 179 ? 24.361 11.104 -37.149 1.00 93.88 179 THR A C 1
ATOM 1325 O O . THR A 1 179 ? 24.888 11.307 -38.246 1.00 93.88 179 THR A O 1
ATOM 1328 N N . LEU A 1 180 ? 23.033 11.120 -36.998 1.00 93.44 180 LEU A N 1
ATOM 1329 C CA . LEU A 1 180 ? 22.099 11.246 -38.114 1.00 93.44 180 LEU A CA 1
ATOM 1330 C C . LEU A 1 180 ? 21.787 12.711 -38.436 1.00 93.44 180 LEU A C 1
ATOM 1332 O O . LEU A 1 180 ? 21.314 13.485 -37.606 1.00 93.44 180 LEU A O 1
ATOM 1336 N N . SER A 1 181 ? 22.004 13.089 -39.695 1.00 94.94 181 SER A N 1
ATOM 1337 C CA . SER A 1 181 ? 21.630 14.406 -40.222 1.00 94.94 181 SER A CA 1
ATOM 1338 C C . SER A 1 181 ? 20.275 14.356 -40.926 1.00 94.94 181 SER A C 1
ATOM 1340 O O . SER A 1 181 ? 19.910 13.344 -41.519 1.00 94.94 181 SER A O 1
ATOM 1342 N N . ASN A 1 182 ? 19.522 15.457 -40.898 1.00 94.75 182 ASN A N 1
ATOM 1343 C CA . ASN A 1 182 ? 18.233 15.541 -41.587 1.00 94.75 182 ASN A CA 1
ATOM 1344 C C . ASN A 1 182 ? 18.392 15.305 -43.102 1.00 94.75 182 ASN A C 1
ATOM 1346 O O . ASN A 1 182 ? 19.183 15.982 -43.757 1.00 94.75 182 ASN A O 1
ATOM 1350 N N . GLY A 1 183 ? 17.626 14.361 -43.645 1.00 92.06 183 GLY A N 1
ATOM 1351 C CA . GLY A 1 183 ? 17.695 13.889 -45.027 1.00 92.06 183 GLY A CA 1
ATOM 1352 C C . GLY A 1 183 ? 18.726 12.784 -45.282 1.00 92.06 183 GLY A C 1
ATOM 1353 O O . GLY A 1 183 ? 18.816 12.313 -46.414 1.00 92.06 183 GLY A O 1
ATOM 1354 N N . ALA A 1 184 ? 19.505 12.358 -44.280 1.00 94.19 184 ALA A N 1
ATOM 1355 C CA . ALA A 1 184 ? 20.468 11.273 -44.450 1.00 94.19 184 ALA A CA 1
ATOM 1356 C C . ALA A 1 184 ? 19.755 9.932 -44.670 1.00 94.19 184 ALA A C 1
ATOM 1358 O O . ALA A 1 184 ? 18.752 9.641 -44.018 1.00 94.19 184 ALA A O 1
ATOM 1359 N N . SER A 1 185 ? 20.290 9.101 -45.565 1.00 93.94 185 SER A N 1
ATOM 1360 C CA . SER A 1 185 ? 19.866 7.705 -45.680 1.00 93.94 185 SER A CA 1
ATOM 1361 C C . SER A 1 185 ? 20.264 6.936 -44.424 1.00 93.94 185 SER A C 1
ATOM 1363 O O . SER A 1 185 ? 21.403 7.029 -43.970 1.00 93.94 185 SER A O 1
ATOM 1365 N N . VAL A 1 186 ? 19.337 6.147 -43.895 1.00 93.75 186 VAL A N 1
ATOM 1366 C CA . VAL A 1 186 ? 19.577 5.232 -42.780 1.00 93.75 186 VAL A CA 1
ATOM 1367 C C . VAL A 1 186 ? 20.025 3.903 -43.377 1.00 93.75 186 VAL A C 1
ATOM 1369 O O . VAL A 1 186 ? 19.226 3.188 -43.976 1.00 93.75 186 VAL A O 1
ATOM 1372 N N . SER A 1 187 ? 21.319 3.598 -43.283 1.00 91.25 187 SER A N 1
ATOM 1373 C CA . SER A 1 187 ? 21.897 2.358 -43.824 1.00 91.25 187 SER A CA 1
ATOM 1374 C C . SER A 1 187 ? 21.670 1.141 -42.932 1.00 91.25 187 SER A C 1
ATOM 1376 O O . SER A 1 187 ? 21.817 0.016 -43.396 1.00 91.25 187 SER A O 1
ATOM 1378 N N . GLU A 1 188 ? 21.337 1.368 -41.666 1.00 92.12 188 GLU A N 1
ATOM 1379 C CA . GLU A 1 188 ? 21.141 0.339 -40.654 1.00 92.12 188 GLU A CA 1
ATOM 1380 C C . GLU A 1 188 ? 20.314 0.924 -39.504 1.00 92.12 188 GLU A C 1
ATOM 1382 O O . GLU A 1 188 ? 20.483 2.093 -39.156 1.00 92.12 188 GLU A O 1
ATOM 1387 N N . TRP A 1 189 ? 19.425 0.118 -38.937 1.00 93.56 189 TRP A N 1
ATOM 1388 C CA . TRP A 1 189 ? 18.731 0.378 -37.687 1.00 93.56 189 TRP A CA 1
ATOM 1389 C C . TRP A 1 189 ? 19.229 -0.643 -36.672 1.00 93.56 189 TRP A C 1
ATOM 1391 O O . TRP A 1 189 ? 18.998 -1.845 -36.826 1.00 93.56 189 TRP A O 1
ATOM 1401 N N . LYS A 1 190 ? 19.956 -0.149 -35.672 1.00 93.38 190 LYS A N 1
ATOM 1402 C CA . LYS A 1 190 ? 20.615 -0.976 -34.671 1.00 93.38 190 LYS A CA 1
ATOM 1403 C C . LYS A 1 190 ? 19.619 -1.762 -33.828 1.00 93.38 190 LYS A C 1
ATOM 1405 O O . LYS A 1 190 ? 18.660 -1.198 -33.305 1.00 93.38 190 LYS A O 1
ATOM 1410 N N . ASP A 1 191 ? 19.891 -3.056 -33.690 1.00 91.94 191 ASP A N 1
ATOM 1411 C CA . ASP A 1 191 ? 19.243 -3.933 -32.729 1.00 91.94 191 ASP A CA 1
ATOM 1412 C C . ASP A 1 191 ? 19.805 -3.665 -31.335 1.00 91.94 191 ASP A C 1
ATOM 1414 O O . ASP A 1 191 ? 20.969 -3.933 -31.027 1.00 91.94 191 ASP A O 1
ATOM 1418 N N . LEU A 1 192 ? 18.942 -3.146 -30.475 1.00 90.50 192 LEU A N 1
ATOM 1419 C CA . LEU A 1 192 ? 19.272 -2.788 -29.105 1.00 90.50 192 LEU A CA 1
ATOM 1420 C C . LEU A 1 192 ? 19.090 -3.965 -28.136 1.00 90.50 192 LEU A C 1
ATOM 1422 O O . LEU A 1 192 ? 19.392 -3.833 -26.955 1.00 90.50 192 LEU A O 1
ATOM 1426 N N . SER A 1 193 ? 18.638 -5.136 -28.610 1.00 87.56 193 SER A N 1
ATOM 1427 C CA . SER A 1 193 ? 18.550 -6.339 -27.769 1.00 87.56 193 SER A CA 1
ATOM 1428 C C . SER A 1 193 ? 19.912 -6.949 -27.422 1.00 87.56 193 SER A C 1
ATOM 1430 O O . SER A 1 193 ? 20.006 -7.767 -26.511 1.00 87.56 193 SER A O 1
ATOM 1432 N N . GLY A 1 194 ? 20.968 -6.568 -28.151 1.00 86.31 194 GLY A N 1
ATOM 1433 C CA . GLY A 1 194 ? 22.317 -7.112 -27.992 1.00 86.31 194 GLY A CA 1
ATOM 1434 C C . GLY A 1 194 ? 22.576 -8.411 -28.763 1.00 86.31 194 GLY A C 1
ATOM 1435 O O . GLY A 1 194 ? 23.700 -8.912 -28.730 1.00 86.31 194 GLY A O 1
ATOM 1436 N N . ASN A 1 195 ? 21.589 -8.934 -29.497 1.00 86.88 195 ASN A N 1
ATOM 1437 C CA . ASN A 1 195 ? 21.736 -10.157 -30.297 1.00 86.88 195 ASN A CA 1
ATOM 1438 C C . ASN A 1 195 ? 22.355 -9.906 -31.684 1.00 86.88 195 ASN A C 1
ATOM 1440 O O . ASN A 1 195 ? 22.658 -10.852 -32.409 1.00 86.88 195 ASN A O 1
ATOM 1444 N N . GLY A 1 196 ? 22.584 -8.640 -32.051 1.00 88.38 196 GLY A N 1
ATOM 1445 C CA . GLY A 1 196 ? 23.224 -8.265 -33.314 1.00 88.38 196 GLY A CA 1
ATOM 1446 C C . GLY A 1 196 ? 22.315 -8.448 -34.528 1.00 88.38 196 GLY A C 1
ATOM 1447 O O . GLY A 1 196 ? 22.805 -8.569 -35.650 1.00 88.38 196 GLY A O 1
ATOM 1448 N N . ASN A 1 197 ? 20.998 -8.466 -34.316 1.00 88.62 197 ASN A N 1
ATOM 1449 C CA . ASN A 1 197 ? 19.989 -8.626 -35.357 1.00 88.62 197 ASN A CA 1
ATOM 1450 C C . ASN A 1 197 ? 19.689 -7.297 -36.075 1.00 88.62 197 ASN A C 1
ATOM 1452 O O . ASN A 1 197 ? 18.530 -6.981 -36.326 1.00 88.62 197 ASN A O 1
ATOM 1456 N N . ASP A 1 198 ? 20.721 -6.508 -36.392 1.00 91.19 198 ASP A N 1
ATOM 1457 C CA . ASP A 1 198 ? 20.593 -5.179 -37.000 1.00 91.19 198 ASP A CA 1
ATOM 1458 C C . ASP A 1 198 ? 19.743 -5.224 -38.286 1.00 91.19 198 ASP A C 1
ATOM 1460 O O . ASP A 1 198 ? 19.895 -6.106 -39.140 1.00 91.19 198 ASP A O 1
ATOM 1464 N N . ALA A 1 199 ? 18.836 -4.258 -38.445 1.00 90.75 199 ALA A N 1
ATOM 1465 C CA . ALA A 1 199 ? 17.963 -4.188 -39.610 1.00 90.75 199 ALA A CA 1
ATOM 1466 C C . ALA A 1 199 ? 18.568 -3.275 -40.680 1.00 90.75 199 ALA A C 1
ATOM 1468 O O . ALA A 1 199 ? 18.935 -2.137 -40.411 1.00 90.75 199 ALA A O 1
ATOM 1469 N N . SER A 1 200 ? 18.633 -3.731 -41.927 1.00 90.06 200 SER A N 1
ATOM 1470 C CA . SER A 1 200 ? 19.194 -2.963 -43.046 1.00 90.06 200 SER A CA 1
ATOM 1471 C C . SER A 1 200 ? 18.124 -2.655 -44.099 1.00 90.06 200 SER A C 1
ATOM 1473 O O . SER A 1 200 ? 17.105 -3.340 -44.152 1.00 90.06 200 SER A O 1
ATOM 1475 N N . PRO A 1 201 ? 18.270 -1.609 -44.927 1.00 89.12 201 PRO A N 1
ATOM 1476 C CA . PRO A 1 201 ? 17.359 -1.360 -46.039 1.00 89.12 201 PRO A CA 1
ATOM 1477 C C . PRO A 1 201 ? 17.420 -2.474 -47.082 1.00 89.12 201 PRO A C 1
ATOM 1479 O O . PRO A 1 201 ? 18.501 -2.961 -47.419 1.00 89.12 201 PRO A O 1
ATOM 1482 N N . LYS A 1 202 ? 16.274 -2.830 -47.669 1.00 83.44 202 LYS A N 1
ATOM 1483 C CA . LYS A 1 202 ? 16.232 -3.760 -48.805 1.00 83.44 202 LYS A CA 1
ATOM 1484 C C . LYS A 1 202 ? 15.998 -3.032 -50.125 1.00 83.44 202 LYS A C 1
ATOM 1486 O O . LYS A 1 202 ? 15.004 -2.334 -50.296 1.00 83.44 202 LYS A O 1
ATOM 1491 N N . GLY A 1 203 ? 16.867 -3.286 -51.104 1.00 82.00 203 GLY A N 1
ATOM 1492 C CA . GLY A 1 203 ? 16.788 -2.677 -52.435 1.00 82.00 203 GLY A CA 1
ATOM 1493 C C . GLY A 1 203 ? 17.567 -1.362 -52.539 1.00 82.00 203 GLY A C 1
ATOM 1494 O O . GLY A 1 203 ? 18.453 -1.094 -51.738 1.00 82.00 203 GLY A O 1
ATOM 1495 N N . SER A 1 204 ? 17.280 -0.565 -53.572 1.00 80.81 204 SER A N 1
ATOM 1496 C CA . SER A 1 204 ? 18.042 0.654 -53.893 1.00 80.81 204 SER A CA 1
ATOM 1497 C C . SER A 1 204 ? 17.476 1.945 -53.291 1.00 80.81 204 SER A C 1
ATOM 1499 O O . SER A 1 204 ? 18.121 2.983 -53.409 1.00 80.81 204 SER A O 1
ATOM 1501 N N . ASN A 1 205 ? 16.273 1.907 -52.706 1.00 85.62 205 ASN A N 1
ATOM 1502 C CA . ASN A 1 205 ? 15.664 3.052 -52.030 1.00 85.62 205 ASN A CA 1
ATOM 1503 C C . ASN A 1 205 ? 15.766 2.851 -50.513 1.00 85.62 205 ASN A C 1
ATOM 1505 O O . ASN A 1 205 ? 15.083 1.986 -49.964 1.00 85.62 205 ASN A O 1
ATOM 1509 N N . SER A 1 206 ? 16.627 3.620 -49.846 1.00 89.81 206 SER A N 1
ATOM 1510 C CA . SER A 1 206 ? 16.822 3.517 -48.396 1.00 89.81 206 SER A CA 1
ATOM 1511 C C . SER A 1 206 ? 15.880 4.459 -47.644 1.00 89.81 206 SER A C 1
ATOM 1513 O O . SER A 1 206 ? 15.712 5.603 -48.073 1.00 89.81 206 SER A O 1
ATOM 1515 N N . PRO A 1 207 ? 15.318 4.033 -46.499 1.00 92.38 207 PRO A N 1
ATOM 1516 C CA . PRO A 1 207 ? 14.673 4.937 -45.551 1.00 92.38 207 PRO A CA 1
ATOM 1517 C C . PRO A 1 207 ? 15.577 6.117 -45.177 1.00 92.38 207 PRO A C 1
ATOM 1519 O O . PRO A 1 207 ? 16.805 5.984 -45.141 1.00 92.38 207 PRO A O 1
ATOM 1522 N N . THR A 1 208 ? 14.984 7.274 -44.892 1.00 92.88 208 THR A N 1
ATOM 1523 C CA . THR A 1 208 ? 15.716 8.503 -44.548 1.00 92.88 208 THR A CA 1
ATOM 1524 C C . THR A 1 208 ? 15.407 8.971 -43.132 1.00 92.88 208 THR A C 1
ATOM 1526 O O . THR A 1 208 ? 14.333 8.724 -42.590 1.00 92.88 208 THR A O 1
ATOM 1529 N N . TRP A 1 209 ? 16.354 9.672 -42.515 1.00 93.69 209 TRP A N 1
ATOM 1530 C CA . TRP A 1 209 ? 16.166 10.329 -41.228 1.00 93.69 209 TRP A CA 1
ATOM 1531 C C . TRP A 1 209 ? 15.629 11.748 -41.427 1.00 93.69 209 TRP A C 1
ATOM 1533 O O . TRP A 1 209 ? 16.273 12.565 -42.081 1.00 93.69 209 TRP A O 1
ATOM 1543 N N . SER A 1 210 ? 14.479 12.078 -40.840 1.00 91.06 210 SER A N 1
ATOM 1544 C CA . SER A 1 210 ? 13.875 13.414 -40.900 1.00 91.06 210 SER A CA 1
ATOM 1545 C C . SER A 1 210 ? 13.731 14.021 -39.504 1.00 91.06 210 SER A C 1
ATOM 1547 O O . SER A 1 210 ? 12.639 14.066 -38.932 1.00 91.06 210 SER A O 1
ATOM 1549 N N . GLY A 1 211 ? 14.833 14.523 -38.953 1.00 86.56 211 GLY A N 1
ATOM 1550 C CA . GLY A 1 211 ? 14.865 15.260 -37.690 1.00 86.56 211 GLY A CA 1
ATOM 1551 C C . GLY A 1 211 ? 14.754 14.353 -36.467 1.00 86.56 211 GLY A C 1
ATOM 1552 O O . GLY A 1 211 ? 15.722 14.223 -35.731 1.00 86.56 211 GLY A O 1
ATOM 1553 N N . ASN A 1 212 ? 13.589 13.743 -36.251 1.00 83.88 212 ASN A N 1
ATOM 1554 C CA . ASN A 1 212 ? 13.299 12.862 -35.112 1.00 83.88 212 ASN A CA 1
ATOM 1555 C C . ASN A 1 212 ? 12.488 11.612 -35.493 1.00 83.88 212 ASN A C 1
ATOM 1557 O O . ASN A 1 212 ? 11.857 10.992 -34.638 1.00 83.88 212 ASN A O 1
ATOM 1561 N N . LYS A 1 213 ? 12.437 11.287 -36.784 1.00 86.62 213 LYS A N 1
ATOM 1562 C CA . LYS A 1 213 ? 11.696 10.145 -37.316 1.00 86.62 213 LYS A CA 1
ATOM 1563 C C . LYS A 1 213 ? 12.456 9.525 -38.478 1.00 86.62 213 LYS A C 1
ATOM 1565 O O . LYS A 1 213 ? 13.164 10.218 -39.207 1.00 86.62 213 LYS A O 1
ATOM 1570 N N . ILE A 1 214 ? 12.217 8.242 -38.688 1.00 89.06 214 ILE A N 1
ATOM 1571 C CA . ILE A 1 214 ? 12.510 7.565 -39.947 1.00 89.06 214 ILE A CA 1
ATOM 1572 C C . ILE A 1 214 ? 11.336 7.820 -40.899 1.00 89.06 214 ILE A C 1
ATOM 1574 O O . ILE A 1 214 ? 10.175 7.692 -40.505 1.00 89.06 214 ILE A O 1
ATOM 1578 N N . GLU A 1 215 ? 11.622 8.173 -42.148 1.00 87.25 215 GLU A N 1
ATOM 1579 C CA . GLU A 1 215 ? 10.622 8.277 -43.207 1.00 87.25 215 GLU A CA 1
ATOM 1580 C C . GLU A 1 215 ? 10.619 7.018 -44.072 1.00 87.25 215 GLU A C 1
ATOM 1582 O O . GLU A 1 215 ? 11.619 6.663 -44.702 1.00 87.25 215 GLU A O 1
ATOM 1587 N N . LEU A 1 216 ? 9.454 6.368 -44.096 1.00 84.81 216 LEU A N 1
ATOM 1588 C CA . LEU A 1 216 ? 9.124 5.301 -45.027 1.00 84.81 216 LEU A CA 1
ATOM 1589 C C . LEU A 1 216 ? 8.136 5.848 -46.063 1.00 84.81 216 LEU A C 1
ATOM 1591 O O . LEU A 1 216 ? 7.119 6.435 -45.690 1.00 84.81 216 LEU A O 1
ATOM 1595 N N . ASP A 1 217 ? 8.427 5.674 -47.350 1.00 79.06 217 ASP A N 1
ATOM 1596 C CA . ASP A 1 217 ? 7.646 6.245 -48.460 1.00 79.06 217 ASP A CA 1
ATOM 1597 C C . ASP A 1 217 ? 6.686 5.239 -49.121 1.00 79.06 217 ASP A C 1
ATOM 1599 O O . ASP A 1 217 ? 6.039 5.543 -50.123 1.00 79.06 217 ASP A O 1
ATOM 1603 N N . GLY A 1 218 ? 6.587 4.032 -48.555 1.00 78.56 218 GLY A N 1
ATOM 1604 C CA . GLY A 1 218 ? 5.802 2.918 -49.092 1.00 78.56 218 GLY A CA 1
ATOM 1605 C C . GLY A 1 218 ? 6.529 2.097 -50.163 1.00 78.56 218 GLY A C 1
ATOM 1606 O O . GLY A 1 218 ? 6.015 1.067 -50.592 1.00 78.56 218 GLY A O 1
ATOM 1607 N N . THR A 1 219 ? 7.726 2.514 -50.582 1.00 81.00 219 THR A N 1
ATOM 1608 C CA . THR A 1 219 ? 8.600 1.774 -51.509 1.00 81.00 219 THR A CA 1
ATOM 1609 C C . THR A 1 219 ? 9.923 1.340 -50.872 1.00 81.00 219 THR A C 1
ATOM 1611 O O . THR A 1 219 ? 10.634 0.519 -51.452 1.00 81.00 219 THR A O 1
ATOM 1614 N N . ASN A 1 220 ? 10.241 1.850 -49.679 1.00 82.50 220 ASN A N 1
ATOM 1615 C CA . ASN A 1 220 ? 11.395 1.477 -48.863 1.00 82.50 220 ASN A CA 1
ATOM 1616 C C . ASN A 1 220 ? 10.968 0.796 -47.545 1.00 82.50 220 ASN A C 1
ATOM 1618 O O . ASN A 1 220 ? 9.873 1.017 -47.030 1.00 82.50 220 ASN A O 1
ATOM 1622 N N . TYR A 1 221 ? 11.826 -0.083 -47.022 1.00 83.81 221 TYR A N 1
ATOM 1623 C CA . TYR A 1 221 ? 11.616 -0.808 -45.764 1.00 83.81 221 TYR A CA 1
ATOM 1624 C C . TYR A 1 221 ? 12.940 -1.376 -45.237 1.00 83.81 221 TYR A C 1
ATOM 1626 O O . TYR A 1 221 ? 13.913 -1.508 -45.989 1.00 83.81 221 TYR A O 1
ATOM 1634 N N . PHE A 1 222 ? 12.956 -1.732 -43.952 1.00 86.81 222 PHE A N 1
ATOM 1635 C CA . PHE A 1 222 ? 14.052 -2.470 -43.327 1.00 86.81 222 PHE A CA 1
ATOM 1636 C C . PHE A 1 222 ? 13.773 -3.972 -43.309 1.00 86.81 222 PHE A C 1
ATOM 1638 O O . PHE A 1 222 ? 12.622 -4.404 -43.260 1.00 86.81 222 PHE A O 1
ATOM 1645 N N . TYR A 1 223 ? 14.831 -4.771 -43.320 1.00 83.88 223 TYR A N 1
ATOM 1646 C CA . TYR A 1 223 ? 14.771 -6.212 -43.123 1.00 83.88 223 TYR A CA 1
ATOM 1647 C C . TYR A 1 223 ? 15.974 -6.688 -42.305 1.00 83.88 223 TYR A C 1
ATOM 1649 O O . TYR A 1 223 ? 17.024 -6.046 -42.296 1.00 83.88 223 TYR A O 1
ATOM 1657 N N . VAL A 1 224 ? 15.816 -7.828 -41.640 1.00 84.06 224 VAL A N 1
ATOM 1658 C CA . VAL A 1 224 ? 16.886 -8.494 -40.893 1.00 84.06 224 VAL A CA 1
ATOM 1659 C C . VAL A 1 224 ? 17.255 -9.784 -41.622 1.00 84.06 224 VAL A C 1
ATOM 1661 O O . VAL A 1 224 ? 16.386 -10.617 -41.893 1.00 84.06 224 VAL A O 1
ATOM 1664 N N . GLU A 1 225 ? 18.537 -9.966 -41.944 1.00 73.69 225 GLU A N 1
ATOM 1665 C CA . GLU A 1 225 ? 19.062 -11.22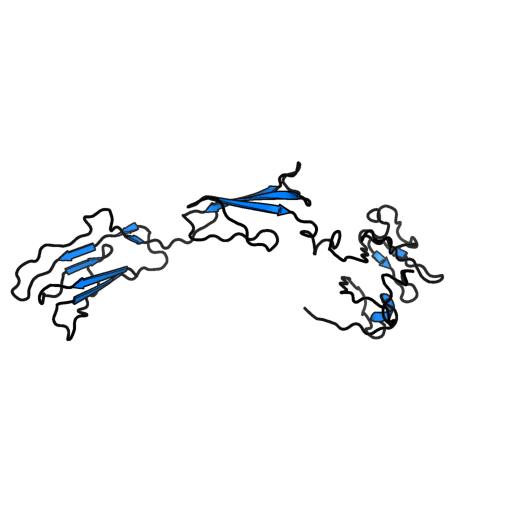1 -42.499 1.00 73.69 225 GLU A CA 1
ATOM 1666 C C . GLU A 1 225 ? 19.412 -12.204 -41.383 1.00 73.69 225 GLU A C 1
ATOM 1668 O O . GLU A 1 225 ? 20.579 -12.483 -41.132 1.00 73.69 225 GLU A O 1
ATOM 1673 N N . ASN A 1 226 ? 18.404 -12.757 -40.703 1.00 69.19 226 ASN A N 1
ATOM 1674 C CA . ASN A 1 226 ? 18.644 -13.846 -39.756 1.00 69.19 226 ASN A CA 1
ATOM 1675 C C . ASN A 1 226 ? 17.593 -14.959 -39.879 1.00 69.19 226 ASN A C 1
ATOM 1677 O O . ASN A 1 226 ? 16.501 -14.898 -39.310 1.00 69.19 226 ASN A O 1
ATOM 1681 N N . ALA A 1 227 ? 17.937 -15.982 -40.667 1.00 59.56 227 ALA A N 1
ATOM 1682 C CA . ALA A 1 227 ? 17.048 -17.083 -41.039 1.00 59.56 227 ALA A CA 1
ATOM 1683 C C . ALA A 1 227 ? 16.817 -18.121 -39.925 1.00 59.56 227 ALA A C 1
ATOM 1685 O O . ALA A 1 227 ? 15.908 -18.941 -40.057 1.00 59.56 227 ALA A O 1
ATOM 1686 N N . ASP A 1 228 ? 17.595 -18.084 -38.841 1.00 65.88 228 ASP A N 1
ATOM 1687 C CA . ASP A 1 228 ? 17.519 -19.090 -37.776 1.00 65.88 228 ASP A CA 1
ATOM 1688 C C . ASP A 1 228 ? 16.856 -18.545 -36.502 1.00 65.88 228 ASP A C 1
ATOM 1690 O O . ASP A 1 228 ? 16.110 -19.263 -35.832 1.00 65.88 228 ASP A O 1
ATOM 1694 N N . GLU A 1 229 ? 17.086 -17.270 -36.162 1.00 66.75 229 GLU A N 1
ATOM 1695 C CA . GLU A 1 229 ? 16.590 -16.683 -34.911 1.00 66.75 229 GLU A CA 1
ATOM 1696 C C . GLU A 1 229 ? 15.343 -15.813 -35.058 1.00 66.75 229 GLU A C 1
ATOM 1698 O O . GLU A 1 229 ? 14.643 -15.637 -34.068 1.00 66.75 229 GLU A O 1
ATOM 1703 N N . LEU A 1 230 ? 15.025 -15.305 -36.250 1.00 73.31 230 LEU A N 1
ATOM 1704 C CA . LEU A 1 230 ? 13.863 -14.430 -36.477 1.00 73.31 230 LEU A CA 1
ATOM 1705 C C . LEU A 1 230 ? 12.989 -14.889 -37.652 1.00 73.31 230 LEU A C 1
ATOM 1707 O O . LEU A 1 230 ? 12.076 -14.178 -38.073 1.00 73.31 230 LEU A O 1
ATOM 1711 N N . ALA A 1 231 ? 13.232 -16.088 -38.191 1.00 68.19 231 ALA A N 1
ATOM 1712 C CA . ALA A 1 231 ? 12.428 -16.616 -39.284 1.00 68.19 231 ALA A CA 1
ATOM 1713 C C . ALA A 1 231 ? 11.007 -16.967 -38.833 1.00 68.19 231 ALA A C 1
ATOM 1715 O O . ALA A 1 231 ? 10.780 -17.873 -38.026 1.00 68.19 231 ALA A O 1
ATOM 1716 N N . LEU A 1 232 ? 10.037 -16.294 -39.444 1.00 63.44 232 LEU A N 1
ATOM 1717 C CA . LEU A 1 232 ? 8.609 -16.525 -39.260 1.00 63.44 232 LEU A CA 1
ATOM 1718 C C . LEU A 1 232 ? 8.049 -17.363 -40.422 1.00 63.44 232 LEU A C 1
ATOM 1720 O O . LEU A 1 232 ? 8.420 -17.161 -41.577 1.00 63.44 232 LEU A O 1
ATOM 1724 N N . GLY A 1 233 ? 7.138 -18.294 -40.125 1.00 57.75 233 GLY A N 1
ATOM 1725 C CA . GLY A 1 233 ? 6.335 -18.994 -41.136 1.00 57.75 233 GLY A CA 1
ATOM 1726 C C . GLY A 1 233 ? 6.961 -20.217 -41.826 1.00 57.75 233 GLY A C 1
ATOM 1727 O O . GLY A 1 233 ? 6.420 -20.664 -42.835 1.00 57.75 233 GLY A O 1
ATOM 1728 N N . ASN A 1 234 ? 8.053 -20.798 -41.315 1.00 60.44 234 ASN A N 1
ATOM 1729 C CA . ASN A 1 234 ? 8.581 -22.087 -41.785 1.00 60.44 234 ASN A CA 1
ATOM 1730 C C . ASN A 1 234 ? 8.395 -23.202 -40.730 1.00 60.44 234 ASN A C 1
ATOM 1732 O O . ASN A 1 234 ? 8.009 -22.946 -39.591 1.00 60.44 234 ASN A O 1
ATOM 1736 N N . THR A 1 235 ? 8.647 -24.464 -41.096 1.00 62.09 235 THR A N 1
ATOM 1737 C CA . THR A 1 235 ? 8.441 -25.626 -40.202 1.00 62.09 235 THR A CA 1
ATOM 1738 C C . THR A 1 235 ? 9.344 -25.641 -38.962 1.00 62.09 235 THR A C 1
ATOM 1740 O O . THR A 1 235 ? 9.087 -26.420 -38.050 1.00 62.09 235 THR A O 1
ATOM 1743 N N . ASN A 1 236 ? 10.375 -24.793 -38.925 1.00 63.06 236 ASN A N 1
ATOM 1744 C CA . ASN A 1 236 ? 11.331 -24.633 -37.829 1.00 63.06 236 ASN A CA 1
ATOM 1745 C C . ASN A 1 236 ? 11.184 -23.276 -37.105 1.00 63.06 236 ASN A C 1
ATOM 1747 O O . ASN A 1 236 ? 12.005 -22.961 -36.246 1.00 63.06 236 ASN A O 1
ATOM 1751 N N . SER A 1 237 ? 10.173 -22.463 -37.438 1.00 67.81 237 SER A N 1
ATOM 1752 C CA . SER A 1 237 ? 9.981 -21.136 -36.844 1.00 67.81 237 SER A CA 1
ATOM 1753 C C . SER A 1 237 ? 9.708 -21.212 -35.343 1.00 67.81 237 SER A C 1
ATOM 1755 O O . SER A 1 237 ? 8.858 -21.988 -34.894 1.00 67.81 237 SER A O 1
ATOM 1757 N N . LYS A 1 238 ? 10.382 -20.360 -34.559 1.00 73.44 238 LYS A N 1
ATOM 1758 C CA . LYS A 1 238 ? 10.044 -20.183 -33.141 1.00 73.44 238 LYS A CA 1
ATOM 1759 C C . LYS A 1 238 ? 8.770 -19.334 -33.012 1.00 73.44 238 LYS A C 1
ATOM 1761 O O . LYS A 1 238 ? 8.348 -18.647 -33.944 1.00 73.44 238 LYS A O 1
ATOM 1766 N N . LYS A 1 239 ? 8.133 -19.413 -31.845 1.00 76.00 239 LYS A N 1
ATOM 1767 C CA . LYS A 1 239 ? 6.996 -18.558 -31.484 1.00 76.00 239 LYS A CA 1
ATOM 1768 C C . LYS A 1 239 ? 7.523 -17.310 -30.785 1.00 76.00 239 LYS A C 1
ATOM 1770 O O . LYS A 1 239 ? 8.349 -17.442 -29.887 1.00 76.00 239 LYS A O 1
ATOM 1775 N N . TYR A 1 240 ? 6.998 -16.145 -31.151 1.00 77.31 240 TYR A N 1
ATOM 1776 C CA . TYR A 1 240 ? 7.348 -14.866 -30.533 1.00 77.31 240 TYR A CA 1
ATOM 1777 C C . TYR A 1 240 ? 6.088 -14.109 -30.135 1.00 77.31 240 TYR A C 1
ATOM 1779 O O . TYR A 1 240 ? 5.033 -14.268 -30.754 1.00 77.31 240 TYR A O 1
ATOM 1787 N N . HIS A 1 241 ? 6.221 -13.267 -29.117 1.00 76.62 241 HIS A N 1
ATOM 1788 C CA . HIS A 1 241 ? 5.272 -12.201 -28.836 1.00 76.62 241 HIS A CA 1
ATOM 1789 C C . HIS A 1 241 ? 5.838 -10.902 -29.402 1.00 76.62 241 HIS A C 1
ATOM 1791 O O . HIS A 1 241 ? 7.025 -10.625 -29.246 1.00 76.62 241 HIS A O 1
ATOM 1797 N N . PHE A 1 242 ? 4.988 -10.123 -30.066 1.00 76.06 242 PHE A N 1
ATOM 1798 C CA . PHE A 1 242 ? 5.382 -8.865 -30.685 1.00 76.06 242 PHE A CA 1
ATOM 1799 C C . PHE A 1 242 ? 4.687 -7.711 -29.983 1.00 76.06 242 PHE A C 1
ATOM 1801 O O . PHE A 1 242 ? 3.472 -7.736 -29.786 1.00 76.06 242 PHE A O 1
ATOM 1808 N N . PHE A 1 243 ? 5.461 -6.677 -29.679 1.00 72.38 243 PHE A N 1
ATOM 1809 C CA . PHE A 1 243 ? 4.967 -5.401 -29.191 1.00 72.38 243 PHE A CA 1
ATOM 1810 C C . PHE A 1 243 ? 5.443 -4.330 -30.161 1.00 72.38 243 PHE A C 1
ATOM 1812 O O . PHE A 1 243 ? 6.638 -4.199 -30.410 1.00 72.38 243 PHE A O 1
ATOM 1819 N N . ILE A 1 244 ? 4.503 -3.601 -30.757 1.00 75.38 244 ILE A N 1
ATOM 1820 C CA . ILE A 1 244 ? 4.809 -2.552 -31.729 1.00 75.38 244 ILE A CA 1
ATOM 1821 C C . ILE A 1 244 ? 4.092 -1.290 -31.277 1.00 75.38 244 ILE A C 1
ATOM 1823 O O . ILE A 1 244 ? 2.865 -1.265 -31.178 1.00 75.38 244 ILE A O 1
ATOM 1827 N N . VAL A 1 245 ? 4.865 -0.237 -31.032 1.00 71.38 245 VAL A N 1
ATOM 1828 C CA . VAL A 1 245 ? 4.356 1.090 -30.689 1.00 71.38 245 VAL A CA 1
ATOM 1829 C C . VAL A 1 245 ? 4.799 2.051 -31.780 1.00 71.38 245 VAL A C 1
ATOM 1831 O O . VAL A 1 245 ? 5.987 2.190 -32.054 1.00 71.38 245 VAL A O 1
ATOM 1834 N N . TYR A 1 246 ? 3.848 2.716 -32.428 1.00 70.06 246 TYR A N 1
ATOM 1835 C CA . TYR A 1 246 ? 4.141 3.708 -33.457 1.00 70.06 246 TYR A CA 1
ATOM 1836 C C . TYR A 1 246 ? 3.140 4.860 -33.394 1.00 70.06 246 TYR A C 1
ATOM 1838 O O . TYR A 1 246 ? 2.002 4.715 -32.948 1.00 70.06 246 TYR A O 1
ATOM 1846 N N . LYS A 1 247 ? 3.558 6.020 -33.902 1.00 66.25 247 LYS A N 1
ATOM 1847 C CA . LYS A 1 247 ? 2.698 7.185 -34.115 1.00 66.25 247 LYS A CA 1
ATOM 1848 C C . LYS A 1 247 ? 2.623 7.466 -35.614 1.00 66.25 247 LYS A C 1
ATOM 1850 O O . LYS A 1 247 ? 3.574 7.989 -36.182 1.00 66.25 247 LYS A O 1
ATOM 1855 N N . SER A 1 248 ? 1.505 7.118 -36.254 1.00 60.47 248 SER A N 1
ATOM 1856 C CA . SER A 1 248 ? 1.283 7.407 -37.679 1.00 60.47 248 SER A CA 1
ATOM 1857 C C . SER A 1 248 ? 0.575 8.752 -37.866 1.00 60.47 248 SER A C 1
ATOM 1859 O O . SER A 1 248 ? -0.391 9.050 -37.166 1.00 60.47 248 SER A O 1
ATOM 1861 N N . THR A 1 249 ? 1.026 9.557 -38.833 1.00 59.56 249 THR A N 1
ATOM 1862 C CA . THR A 1 249 ? 0.320 10.767 -39.301 1.00 59.56 249 THR A CA 1
ATOM 1863 C C . THR A 1 249 ? -0.534 10.516 -40.553 1.00 59.56 249 THR A C 1
ATOM 1865 O O . THR A 1 249 ? -1.112 11.459 -41.087 1.00 59.56 249 THR A O 1
ATOM 1868 N N . GLY A 1 250 ? -0.621 9.266 -41.024 1.00 56.97 250 GLY A N 1
ATOM 1869 C CA . GLY A 1 250 ? -1.428 8.843 -42.174 1.00 56.97 250 GLY A CA 1
ATOM 1870 C C . GLY A 1 250 ? -2.316 7.634 -41.865 1.00 56.97 250 GLY A C 1
ATOM 1871 O O . GLY A 1 250 ? -2.130 6.945 -40.860 1.00 56.97 250 GLY A O 1
ATOM 1872 N N . GLN A 1 251 ? -3.299 7.378 -42.732 1.00 48.56 251 GLN A N 1
ATOM 1873 C CA . GLN A 1 251 ? -4.150 6.193 -42.636 1.00 48.56 251 GLN A CA 1
ATOM 1874 C C . GLN A 1 251 ? -3.287 4.947 -42.878 1.00 48.56 251 GLN A C 1
ATOM 1876 O O . GLN A 1 251 ? -2.667 4.819 -43.931 1.00 48.56 251 GLN A O 1
ATOM 1881 N N . ILE A 1 252 ? -3.230 4.043 -41.902 1.00 51.16 252 ILE A N 1
ATOM 1882 C CA . ILE A 1 252 ? -2.646 2.719 -42.117 1.00 51.16 252 ILE A CA 1
ATOM 1883 C C . ILE A 1 252 ? -3.678 1.941 -42.902 1.00 51.16 252 ILE A C 1
ATOM 1885 O O . ILE A 1 252 ? -4.752 1.656 -42.379 1.00 51.16 252 ILE A O 1
ATOM 1889 N N . ASP A 1 253 ? -3.384 1.661 -44.167 1.00 47.00 253 ASP A N 1
ATOM 1890 C CA . ASP A 1 253 ? -4.178 0.720 -44.938 1.00 47.00 253 ASP A CA 1
ATOM 1891 C C . ASP A 1 253 ? -3.904 -0.687 -44.377 1.00 47.00 253 ASP A C 1
ATOM 1893 O O . ASP A 1 253 ? -2.797 -1.200 -44.560 1.00 47.00 253 ASP A O 1
ATOM 1897 N N . PRO A 1 254 ? -4.864 -1.334 -43.689 1.00 44.72 254 PRO A N 1
ATOM 1898 C CA . PRO A 1 254 ? -4.668 -2.673 -43.139 1.00 44.72 254 PRO A CA 1
ATOM 1899 C C . PRO A 1 254 ? -4.400 -3.708 -44.240 1.00 44.72 254 PRO A C 1
ATOM 1901 O O . PRO A 1 254 ? -3.807 -4.746 -43.965 1.00 44.72 254 PRO A O 1
ATOM 1904 N N . SER A 1 255 ? -4.767 -3.402 -45.492 1.00 43.97 255 SER A N 1
ATOM 1905 C CA . SER A 1 255 ? -4.491 -4.223 -46.679 1.00 43.97 255 SER A CA 1
ATOM 1906 C C . SER A 1 255 ? -2.993 -4.309 -47.011 1.00 43.97 255 SER A C 1
ATOM 1908 O O . SER A 1 255 ? -2.565 -5.273 -47.639 1.00 43.97 255 SER A O 1
ATOM 1910 N N . TYR A 1 256 ? -2.200 -3.325 -46.568 1.00 42.84 256 TYR A N 1
ATOM 1911 C CA . TYR A 1 256 ? -0.729 -3.288 -46.646 1.00 42.84 256 TYR A CA 1
ATOM 1912 C C . TYR A 1 256 ? -0.073 -3.307 -45.249 1.00 42.84 256 TYR A C 1
ATOM 1914 O O . TYR A 1 256 ? 1.149 -3.233 -45.115 1.00 42.84 256 TYR A O 1
ATOM 1922 N N . GLY A 1 257 ? -0.886 -3.395 -44.190 1.00 38.97 257 GLY A N 1
ATOM 1923 C CA . GLY A 1 257 ? -0.496 -3.182 -42.794 1.00 38.97 257 GLY A CA 1
ATOM 1924 C C . GLY A 1 257 ? 0.409 -4.262 -42.202 1.00 38.97 257 GLY A C 1
ATOM 1925 O O . GLY A 1 257 ? 0.987 -4.046 -41.141 1.00 38.97 257 GLY A O 1
ATOM 1926 N N . SER A 1 258 ? 0.577 -5.394 -42.887 1.00 40.25 258 SER A N 1
ATOM 1927 C CA . SER A 1 258 ? 1.582 -6.411 -42.558 1.00 40.25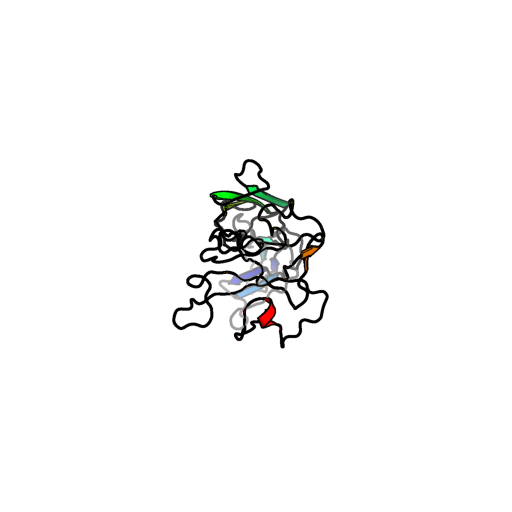 258 SER A CA 1
ATOM 1928 C C . SER A 1 258 ? 2.884 -6.213 -43.340 1.00 40.25 258 SER A C 1
ATOM 1930 O O . SER A 1 258 ? 3.967 -6.432 -42.805 1.00 40.25 258 SER A O 1
ATOM 1932 N N . THR A 1 259 ? 2.826 -5.707 -44.574 1.00 42.78 259 THR A N 1
ATOM 1933 C CA . THR A 1 259 ? 3.988 -5.630 -45.475 1.00 42.78 259 THR A CA 1
ATOM 1934 C C . THR A 1 259 ? 5.025 -4.584 -45.065 1.00 42.78 259 THR A C 1
ATOM 1936 O O . THR A 1 259 ? 6.175 -4.685 -45.481 1.00 42.78 259 THR A O 1
ATOM 1939 N N . MET A 1 260 ? 4.641 -3.605 -44.243 1.00 42.22 260 MET A N 1
ATOM 1940 C CA . MET A 1 260 ? 5.530 -2.528 -43.788 1.00 42.22 260 MET A CA 1
ATOM 1941 C C . MET A 1 260 ? 6.508 -2.956 -42.680 1.00 42.22 260 MET A C 1
ATOM 1943 O O . MET A 1 260 ? 7.477 -2.240 -42.441 1.00 42.22 260 MET A O 1
ATOM 1947 N N . LEU A 1 261 ? 6.279 -4.090 -42.002 1.00 48.66 261 LEU A N 1
ATOM 1948 C CA . LEU A 1 261 ? 7.137 -4.543 -40.893 1.00 48.66 261 LEU A CA 1
ATOM 1949 C C . LEU A 1 261 ? 7.489 -6.038 -40.944 1.00 48.66 261 LEU A C 1
ATOM 1951 O O . LEU A 1 261 ? 8.617 -6.388 -40.618 1.00 48.66 261 LEU A O 1
ATOM 1955 N N . PHE A 1 262 ? 6.593 -6.920 -41.406 1.00 46.72 262 PHE A N 1
ATOM 1956 C CA . PHE A 1 262 ? 6.884 -8.353 -41.531 1.00 46.72 262 PHE A CA 1
ATOM 1957 C C . PHE A 1 262 ? 6.171 -8.925 -42.759 1.00 46.72 262 PHE A C 1
ATOM 1959 O O . PHE A 1 262 ? 4.947 -8.998 -42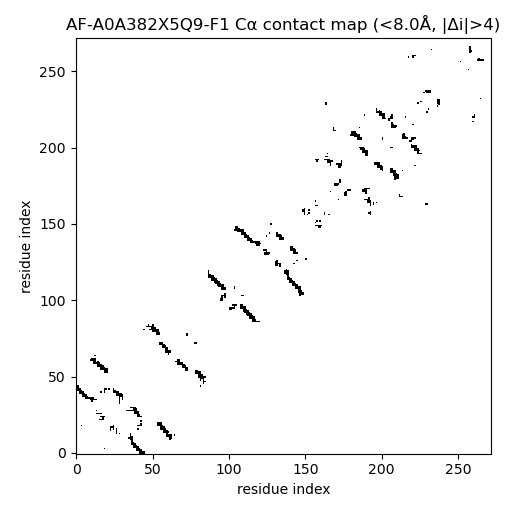.808 1.00 46.72 262 PHE A O 1
ATOM 1966 N N . GLY A 1 263 ? 6.936 -9.320 -43.778 1.00 34.31 263 GLY A N 1
ATOM 1967 C CA . GLY A 1 263 ? 6.386 -9.806 -45.044 1.00 34.31 263 GLY A CA 1
ATOM 1968 C C . GLY A 1 263 ? 5.266 -10.846 -44.875 1.00 34.31 263 GLY A C 1
ATOM 1969 O O . GLY A 1 263 ? 5.434 -11.840 -44.181 1.00 34.31 263 GLY A O 1
ATOM 1970 N N . ASN A 1 264 ? 4.141 -10.600 -45.552 1.00 35.75 264 ASN A N 1
ATOM 1971 C CA . ASN A 1 264 ? 3.057 -11.524 -45.911 1.00 35.75 264 ASN A CA 1
ATOM 1972 C C . ASN A 1 264 ? 2.740 -12.696 -44.958 1.00 35.75 264 ASN A C 1
ATOM 1974 O O . ASN A 1 264 ? 2.668 -13.820 -45.441 1.00 35.75 264 ASN A O 1
ATOM 1978 N N . TYR A 1 265 ? 2.463 -12.476 -43.670 1.00 39.56 265 TYR A N 1
ATOM 1979 C CA . TYR A 1 265 ? 1.763 -13.482 -42.850 1.00 39.56 265 TYR A CA 1
ATOM 1980 C C . TYR A 1 265 ? 0.814 -12.837 -41.830 1.00 39.56 265 TYR A C 1
ATOM 1982 O O . TYR A 1 265 ? 1.066 -11.739 -41.339 1.00 39.56 265 TYR A O 1
ATOM 1990 N N . GLU A 1 266 ? -0.314 -13.507 -41.575 1.00 34.25 266 GLU A N 1
ATOM 1991 C CA . GLU A 1 266 ? -1.421 -13.008 -40.753 1.00 34.25 266 GLU A CA 1
ATOM 1992 C C . GLU A 1 266 ? -0.995 -12.736 -39.304 1.00 34.25 266 GLU A C 1
ATOM 1994 O O . GLU A 1 266 ? -0.585 -13.637 -38.570 1.00 34.25 266 GLU A O 1
ATOM 1999 N N . THR A 1 267 ? -1.131 -11.482 -38.881 1.00 37.31 267 THR A N 1
ATOM 2000 C CA . THR A 1 267 ? -0.986 -11.048 -37.493 1.00 37.31 267 THR A CA 1
ATOM 2001 C C . THR A 1 267 ? -2.359 -11.052 -36.819 1.00 37.31 267 THR A C 1
ATOM 2003 O O . THR A 1 267 ? -3.283 -10.362 -37.244 1.00 37.31 267 THR A O 1
ATOM 2006 N N . ASN A 1 268 ? -2.513 -11.840 -35.752 1.00 31.47 26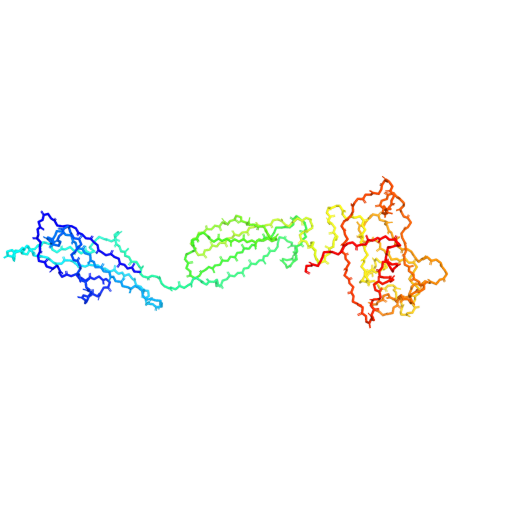8 ASN A N 1
ATOM 2007 C CA . ASN A 1 268 ? -3.712 -11.802 -34.915 1.00 31.47 268 ASN A CA 1
ATOM 2008 C C . ASN A 1 268 ? -3.576 -10.687 -33.873 1.00 31.47 268 ASN A C 1
ATOM 2010 O O . ASN A 1 268 ? -2.611 -10.656 -33.112 1.00 31.47 268 ASN A O 1
ATOM 2014 N N . TYR A 1 269 ? -4.555 -9.783 -33.836 1.00 35.75 269 TYR A N 1
ATOM 2015 C CA . TYR A 1 269 ? -4.642 -8.711 -32.849 1.00 35.75 269 TYR A CA 1
ATOM 2016 C C . TYR A 1 269 ? -5.191 -9.239 -31.519 1.00 35.75 269 TYR A C 1
ATOM 2018 O O . TYR A 1 269 ? -6.218 -9.917 -31.495 1.00 35.75 269 TYR A O 1
ATOM 2026 N N . THR A 1 270 ? -4.588 -8.828 -30.407 1.00 25.08 270 THR A N 1
ATOM 2027 C CA . THR A 1 270 ? -5.293 -8.716 -29.125 1.00 25.08 270 THR A CA 1
ATOM 2028 C C . THR A 1 270 ? -5.374 -7.242 -28.771 1.00 25.08 270 THR A C 1
ATOM 2030 O O . THR A 1 270 ? -4.369 -6.620 -28.439 1.00 25.08 270 THR A O 1
ATOM 2033 N N . THR A 1 271 ? -6.569 -6.674 -28.897 1.00 24.94 271 THR A N 1
ATOM 2034 C CA . THR A 1 271 ? -6.903 -5.357 -28.353 1.00 24.94 271 THR A CA 1
ATOM 2035 C C . THR A 1 271 ? -6.949 -5.452 -26.830 1.00 24.94 271 THR A C 1
ATOM 2037 O O . THR A 1 271 ? -7.735 -6.246 -26.305 1.00 24.94 271 THR A O 1
ATOM 2040 N N . GLY A 1 272 ? -6.125 -4.655 -26.155 1.00 27.92 272 GLY A N 1
ATOM 2041 C CA . GLY A 1 272 ? -6.243 -4.297 -24.742 1.00 27.92 272 GLY A CA 1
ATOM 2042 C C . GLY A 1 272 ? -6.389 -2.791 -24.629 1.00 27.92 272 GLY A C 1
ATOM 2043 O O . GLY A 1 272 ? -5.685 -2.100 -25.401 1.00 27.92 272 GLY A O 1
#

Organism: NCBI:txid408172

Radius of gyration: 36.41 Å; Cα contacts (8 Å, |Δi|>4): 472; chains: 1; bounding box: 66×41×101 Å

Secondary structure (DSSP, 8-state):
-EEEEEE-SS-BPPPEEEETTB--SPPEE-STTS-SSEEEEEEPPPTTPPPEEE-EEEE-BBTT-PBP--EE--SGGG-EEE--PPP-EEEEEEEESSSSTT---TTPEEEEEEEESSPPSS--EEETTEEEPEEEETTEEEEEEEPPTTTTBTTB-TT-TT------GGGTTSSTTTTPPTT-B---B--TTSS---BEE-SS---EE-SSSEE--SS--EE---TTTS--SSTTPPP---------SS---TTTTTTTTSTT-PPPP---

Nearest PDB structures (foldseek):
  5lgk-assembly2_C  TM=2.859E-01  e=8.096E-01  Homo sapiens
  8k2m-assembly1_A  TM=4.434E-01  e=1.554E+00  Paenibacillus sp. TS12
  4y5x-assembly2_F  TM=2.626E-01  e=7.262E-01  Homo sapiens
  1ikf-assembly1_H  TM=2.687E-01  e=1.251E+00  Homo sapiens